Protein AF-M1PSH4-F1 (afdb_monomer)

pLDDT: mean 74.18, std 25.55, range [33.34, 98.75]

Organism: Prunus persica (NCBI:txid3760)

Nearest PDB structures (foldseek):
  7nwc-assembly2_C  TM=9.219E-01  e=4.231E-06  Homo sapiens
  2cog-assembly1_B  TM=9.270E-01  e=4.799E-06  Homo sapiens
  7nwa-assembly1_B  TM=9.235E-01  e=4.506E-06  Homo sapiens
  2abj-assembly2_J  TM=9.255E-01  e=5.444E-06  Homo sapiens
  2abj-assembly2_G  TM=9.254E-01  e=5.798E-06  Homo sapiens

Structure (mmCIF, N/CA/C/O backbone):
data_AF-M1PSH4-F1
#
_entry.id   AF-M1PSH4-F1
#
loop_
_atom_site.group_PDB
_atom_site.id
_atom_site.type_symbol
_atom_site.label_atom_id
_atom_site.label_alt_id
_atom_site.label_comp_id
_atom_site.label_asym_id
_atom_site.label_entity_id
_atom_site.label_seq_id
_atom_site.pdbx_PDB_ins_code
_atom_site.Cartn_x
_atom_site.Cartn_y
_atom_site.Cartn_z
_atom_site.occupancy
_atom_site.B_iso_or_equiv
_atom_site.auth_seq_id
_atom_site.auth_comp_id
_atom_site.auth_asym_id
_atom_site.auth_atom_id
_atom_site.pdbx_PDB_model_num
ATOM 1 N N . MET A 1 1 ? -15.267 12.584 55.921 1.00 45.34 1 MET A N 1
ATOM 2 C CA . MET A 1 1 ? -16.329 12.005 56.770 1.00 45.34 1 MET A CA 1
ATOM 3 C C . MET A 1 1 ? -17.597 12.695 56.300 1.00 45.34 1 MET A C 1
ATOM 5 O O . MET A 1 1 ? -17.635 13.904 56.416 1.00 45.34 1 MET A O 1
ATOM 9 N N . GLU A 1 2 ? -18.524 12.100 55.560 1.00 37.50 2 GLU A N 1
ATOM 10 C CA . GLU A 1 2 ? -19.097 10.754 55.619 1.00 37.50 2 GLU A CA 1
ATOM 11 C C . GLU A 1 2 ? -19.366 10.163 54.221 1.00 37.50 2 GLU A C 1
ATOM 13 O O . GLU A 1 2 ? -19.360 10.858 53.207 1.00 37.50 2 GLU A O 1
ATOM 18 N N . SER A 1 3 ? -19.563 8.846 54.220 1.00 39.50 3 SER A N 1
ATOM 19 C CA . SER A 1 3 ? -19.904 7.961 53.108 1.00 39.50 3 SER A CA 1
ATOM 20 C C . SER A 1 3 ? -21.231 8.281 52.422 1.00 39.50 3 SER A C 1
ATOM 22 O O . SER A 1 3 ? -22.223 8.570 53.083 1.00 39.50 3 SER A O 1
ATOM 24 N N . SER A 1 4 ? -21.300 8.002 51.119 1.00 43.44 4 SER A N 1
ATOM 25 C CA . SER A 1 4 ? -22.442 7.298 50.519 1.00 43.44 4 SER A CA 1
ATOM 26 C C . SER A 1 4 ? -22.020 6.649 49.203 1.00 43.44 4 SER A C 1
ATOM 28 O O . SER A 1 4 ? -21.769 7.316 48.204 1.00 43.44 4 SER A O 1
ATOM 30 N N . ALA A 1 5 ? -21.903 5.324 49.242 1.00 37.50 5 ALA A N 1
ATOM 31 C CA . ALA A 1 5 ? -21.734 4.466 48.083 1.00 37.50 5 ALA A CA 1
ATOM 32 C C . ALA A 1 5 ? -23.111 4.213 47.455 1.00 37.50 5 ALA A C 1
ATOM 34 O O . ALA A 1 5 ? -24.027 3.761 48.141 1.00 37.50 5 ALA A O 1
ATOM 35 N N . VAL A 1 6 ? -23.246 4.476 46.155 1.00 43.88 6 VAL A N 1
ATOM 36 C CA . VAL A 1 6 ? -24.396 4.038 45.358 1.00 43.88 6 VAL A CA 1
ATOM 37 C C . VAL A 1 6 ? -23.930 2.891 44.472 1.00 43.88 6 VAL A C 1
ATOM 39 O O . VAL A 1 6 ? -23.142 3.062 43.546 1.00 43.88 6 VAL A O 1
ATOM 42 N N . LEU A 1 7 ? -24.405 1.701 44.830 1.00 38.97 7 LEU A N 1
ATOM 43 C CA . LEU A 1 7 ? -24.285 0.459 44.085 1.00 38.97 7 LEU A CA 1
ATOM 44 C C . LEU A 1 7 ? -25.291 0.511 42.922 1.00 38.97 7 LEU A C 1
ATOM 46 O O . LEU A 1 7 ? -26.489 0.647 43.162 1.00 38.97 7 LEU A O 1
ATOM 50 N N . GLY A 1 8 ? -24.829 0.404 41.676 1.00 35.31 8 GLY A N 1
ATOM 51 C CA . GLY A 1 8 ? -25.700 0.496 40.503 1.00 35.31 8 GLY A CA 1
ATOM 52 C C . GLY A 1 8 ? -25.209 -0.336 39.323 1.00 35.31 8 GLY A C 1
ATOM 53 O O . GLY A 1 8 ? -24.464 0.157 38.491 1.00 35.31 8 GLY A O 1
ATOM 54 N N . GLY A 1 9 ? -25.653 -1.595 39.282 1.00 33.34 9 GLY A N 1
ATOM 55 C CA . GLY A 1 9 ? -26.046 -2.327 38.070 1.00 33.34 9 GLY A CA 1
ATOM 56 C C . GLY A 1 9 ? -25.059 -2.438 36.905 1.00 33.34 9 GLY A C 1
ATOM 57 O O . GLY A 1 9 ? -25.116 -1.664 35.956 1.00 33.34 9 GLY A O 1
ATOM 58 N N . LEU A 1 10 ? -24.278 -3.519 36.901 1.00 37.38 10 LEU A N 1
ATOM 59 C CA . LEU A 1 10 ? -23.708 -4.110 35.689 1.00 37.38 10 LEU A CA 1
ATOM 60 C C . LEU A 1 10 ? -24.839 -4.600 34.765 1.00 37.38 10 LEU A C 1
ATOM 62 O O . LEU A 1 10 ? -25.627 -5.462 35.152 1.00 37.38 10 LEU A O 1
ATOM 66 N N . GLN A 1 11 ? -24.886 -4.092 33.536 1.00 42.88 11 GLN A N 1
ATOM 67 C CA . GLN A 1 11 ? -25.652 -4.658 32.423 1.00 42.88 11 GLN A CA 1
ATOM 68 C C . GLN A 1 11 ? -24.697 -4.878 31.242 1.00 42.88 11 GLN A C 1
ATOM 70 O O . GLN A 1 11 ? -24.176 -3.899 30.710 1.00 42.88 11 GLN A O 1
ATOM 75 N N . PRO A 1 12 ? -24.478 -6.120 30.785 1.00 46.38 12 PRO A N 1
ATOM 76 C CA . PRO A 1 12 ? -23.964 -6.377 29.449 1.00 46.38 12 PRO A CA 1
ATOM 77 C C . PRO A 1 12 ? -25.112 -6.839 28.540 1.00 46.38 12 PRO A C 1
ATOM 79 O O . PRO A 1 12 ? -25.481 -8.011 28.540 1.00 46.38 12 PRO A O 1
ATOM 82 N N . ASN A 1 13 ? -25.669 -5.922 27.745 1.00 39.31 13 ASN A N 1
ATOM 83 C CA . ASN A 1 13 ? -26.548 -6.272 26.627 1.00 39.31 13 ASN A CA 1
ATOM 84 C C . ASN A 1 13 ? -25.699 -6.466 25.364 1.00 39.31 13 ASN A C 1
ATOM 86 O O . ASN A 1 13 ? -25.372 -5.509 24.666 1.00 39.31 13 ASN A O 1
ATOM 90 N N . PHE A 1 14 ? -25.350 -7.719 25.077 1.00 40.59 14 PHE A N 1
ATOM 91 C CA . PHE A 1 14 ? -24.908 -8.158 23.754 1.00 40.59 14 PHE A CA 1
ATOM 92 C C . PHE A 1 14 ? -26.138 -8.632 22.964 1.00 40.59 14 PHE A C 1
ATOM 94 O O . PHE A 1 14 ? -26.795 -9.575 23.411 1.00 40.59 14 PHE A O 1
ATOM 101 N N . PRO A 1 15 ? -26.474 -8.057 21.796 1.00 48.12 15 PRO A N 1
ATOM 102 C CA . PRO A 1 15 ? -27.466 -8.664 20.922 1.00 48.12 15 PRO A CA 1
ATOM 103 C C . PRO A 1 15 ? -26.830 -9.849 20.183 1.00 48.12 15 PRO A C 1
ATOM 105 O O . PRO A 1 15 ? -26.058 -9.691 19.239 1.00 48.12 15 PRO A O 1
ATOM 108 N N . LEU A 1 16 ? -27.153 -11.057 20.646 1.00 39.66 16 LEU A N 1
ATOM 109 C CA . LEU A 1 16 ? -26.916 -12.307 19.928 1.00 39.66 16 LEU A CA 1
ATOM 110 C C . LEU A 1 16 ? -27.789 -12.343 18.661 1.00 39.66 16 LEU A C 1
ATOM 112 O O . LEU A 1 16 ? -28.986 -12.064 18.709 1.00 39.66 16 LEU A O 1
ATOM 116 N N . CYS A 1 17 ? -27.178 -12.697 17.529 1.00 40.44 17 CYS A N 1
ATOM 117 C CA . CYS A 1 17 ? -27.859 -12.933 16.254 1.00 40.44 17 CYS A CA 1
ATOM 118 C C . CYS A 1 17 ? -28.969 -14.000 16.387 1.00 40.44 17 CYS A C 1
ATOM 120 O O . CYS A 1 17 ? -28.761 -15.001 17.079 1.00 40.44 17 CYS A O 1
ATOM 122 N N . PRO A 1 18 ? -30.120 -13.857 15.703 1.00 43.69 18 PRO A N 1
ATOM 123 C CA . PRO A 1 18 ? -31.180 -14.855 15.757 1.00 43.69 18 PRO A CA 1
ATOM 124 C C . PRO A 1 18 ? -30.814 -16.156 15.021 1.00 43.69 18 PRO A C 1
ATOM 126 O O . PRO A 1 18 ? -30.292 -16.167 13.906 1.00 43.69 18 PRO A O 1
ATOM 129 N N . SER A 1 19 ? -31.135 -17.251 15.709 1.00 37.59 19 SER A N 1
ATOM 130 C CA . SER A 1 19 ? -30.978 -18.661 15.351 1.00 37.59 19 SER A CA 1
ATOM 131 C C . SER A 1 19 ? -31.725 -19.053 14.066 1.00 37.59 19 SER A C 1
ATOM 133 O O . SER A 1 19 ? -32.869 -18.655 13.846 1.00 37.59 19 SER A O 1
ATOM 135 N N . ARG A 1 20 ? -31.075 -19.867 13.223 1.00 43.22 20 ARG A N 1
ATOM 136 C CA . ARG A 1 20 ? -31.604 -20.443 11.976 1.00 43.22 20 ARG A CA 1
ATOM 137 C C . ARG A 1 20 ? -32.232 -21.813 12.289 1.00 43.22 20 ARG A C 1
ATOM 139 O O . ARG A 1 20 ? -31.590 -22.643 12.925 1.00 43.22 20 ARG A O 1
ATOM 146 N N . ASN A 1 21 ? -33.468 -22.039 11.837 1.00 40.78 21 ASN A N 1
ATOM 147 C CA . ASN A 1 21 ? -34.229 -23.286 12.021 1.00 40.78 21 ASN A CA 1
ATOM 148 C C . ASN A 1 21 ? -33.480 -24.554 11.544 1.00 40.78 21 ASN A C 1
ATOM 150 O O . ASN A 1 21 ? -32.766 -24.486 10.539 1.00 40.78 21 ASN A O 1
ATOM 154 N N . PRO A 1 22 ? -33.690 -25.724 12.190 1.00 40.50 22 PRO A N 1
ATOM 155 C CA . PRO A 1 22 ? -33.042 -26.975 11.821 1.00 40.50 22 PRO A CA 1
ATOM 156 C C . PRO A 1 22 ? -33.924 -27.804 10.876 1.00 40.50 22 PRO A C 1
ATOM 158 O O . PRO A 1 22 ? -35.057 -28.151 11.205 1.00 40.50 22 PRO A O 1
ATOM 161 N N . SER A 1 23 ? -33.393 -28.202 9.721 1.00 37.88 23 SER A N 1
ATOM 162 C CA . SER A 1 23 ? -33.982 -29.286 8.930 1.00 37.88 23 SER A CA 1
ATOM 163 C C . SER A 1 23 ? -32.901 -30.101 8.222 1.00 37.88 23 SER A C 1
ATOM 165 O O . SER A 1 23 ? -32.061 -29.550 7.515 1.00 37.88 23 SER A O 1
ATOM 167 N N . SER A 1 24 ? -33.000 -31.423 8.392 1.00 39.41 24 SER A N 1
ATOM 168 C CA . SER A 1 24 ? -32.300 -32.522 7.704 1.00 39.41 24 SER A CA 1
ATOM 169 C C . SER A 1 24 ? -30.818 -32.770 8.036 1.00 39.41 24 SER A C 1
ATOM 171 O O . SER A 1 24 ? -29.902 -32.292 7.377 1.00 39.41 24 SER A O 1
ATOM 173 N N . THR A 1 25 ? -30.597 -33.625 9.036 1.00 46.09 25 THR A N 1
ATOM 174 C CA . THR A 1 25 ? -29.384 -34.433 9.237 1.00 46.09 25 THR A CA 1
ATOM 175 C C . THR A 1 25 ? -29.475 -35.751 8.454 1.00 46.09 25 THR A C 1
ATOM 177 O O . THR A 1 25 ? -30.533 -36.384 8.466 1.00 46.09 25 THR A O 1
ATOM 180 N N . PRO A 1 26 ? -28.374 -36.258 7.869 1.00 42.47 26 PRO A N 1
ATOM 181 C CA . PRO A 1 26 ? -28.189 -37.685 7.660 1.00 42.47 26 PRO A CA 1
ATOM 182 C C . PRO A 1 26 ? -27.301 -38.281 8.767 1.00 42.47 26 PRO A C 1
ATOM 184 O O . PRO A 1 26 ? -26.285 -37.714 9.168 1.00 42.47 26 PRO A O 1
ATOM 187 N N . LEU A 1 27 ? -27.728 -39.439 9.270 1.00 44.19 27 LEU A N 1
ATOM 188 C CA . LEU A 1 27 ? -27.101 -40.229 10.330 1.00 44.19 27 LEU A CA 1
ATOM 189 C C . LEU A 1 27 ? -25.691 -40.705 9.933 1.00 44.19 27 LEU A C 1
ATOM 191 O O . LEU A 1 27 ? -25.535 -41.446 8.962 1.00 44.19 27 LEU A O 1
ATOM 195 N N . LEU A 1 28 ? -24.677 -40.344 10.723 1.00 43.25 28 LEU A N 1
ATOM 196 C CA . LEU A 1 28 ? -23.332 -40.923 10.649 1.00 43.25 28 LEU A CA 1
ATOM 197 C C . LEU A 1 28 ? -23.209 -42.092 11.639 1.00 43.25 28 LEU A C 1
ATOM 199 O O . LEU A 1 28 ? -23.616 -41.994 12.796 1.00 43.25 28 LEU A O 1
ATOM 203 N N . ARG A 1 29 ? -22.667 -43.218 11.158 1.00 46.97 29 ARG A N 1
ATOM 204 C CA . ARG A 1 29 ? -22.450 -44.458 11.923 1.00 46.97 29 ARG A CA 1
ATOM 205 C C . ARG A 1 29 ? -21.387 -44.267 13.019 1.00 46.97 29 ARG A C 1
ATOM 207 O O . ARG A 1 29 ? -20.410 -43.560 12.777 1.00 46.97 29 ARG A O 1
ATOM 214 N N . PRO A 1 30 ? -21.505 -44.943 14.177 1.00 37.47 30 PRO A N 1
ATOM 215 C CA . PRO A 1 30 ? -20.507 -44.852 15.234 1.00 37.47 30 PRO A CA 1
ATOM 216 C C . PRO A 1 30 ? -19.275 -45.703 14.894 1.00 37.47 30 PRO A C 1
ATOM 218 O O . PRO A 1 30 ? -19.374 -46.917 14.717 1.00 37.47 30 PRO A O 1
ATOM 221 N N . PHE A 1 31 ? -18.105 -45.067 14.827 1.00 38.97 31 PHE A N 1
ATOM 222 C CA . PHE A 1 31 ? -16.819 -45.760 14.862 1.00 38.97 31 PHE A CA 1
ATOM 223 C C . PHE A 1 31 ? -16.400 -45.958 16.321 1.00 38.97 31 PHE A C 1
ATOM 225 O O . PHE A 1 31 ? -16.186 -45.002 17.062 1.00 38.97 31 PHE A O 1
ATOM 232 N N . SER A 1 32 ? -16.310 -47.224 16.719 1.00 40.94 32 SER A N 1
ATOM 233 C CA . SER A 1 32 ? -15.741 -47.676 17.985 1.00 40.94 32 SER A CA 1
ATOM 234 C C . SER A 1 32 ? -14.239 -47.885 17.813 1.00 40.94 32 SER A C 1
ATOM 236 O O . SER A 1 32 ? -13.838 -48.734 17.020 1.00 40.94 32 SER A O 1
ATOM 238 N N . THR A 1 33 ? -13.416 -47.184 18.593 1.00 44.75 33 THR A N 1
ATOM 239 C CA . THR A 1 33 ? -12.012 -47.560 18.821 1.00 44.75 33 THR A CA 1
ATOM 240 C C . THR A 1 33 ? -11.642 -47.341 20.283 1.00 44.75 33 THR A C 1
ATOM 242 O O . THR A 1 33 ? -11.748 -46.238 20.815 1.00 44.75 33 THR A O 1
ATOM 245 N N . SER A 1 34 ? -11.225 -48.429 20.920 1.00 44.72 34 SER A N 1
ATOM 246 C CA . SER A 1 34 ? -10.755 -48.545 22.296 1.00 44.72 34 SER A CA 1
ATOM 247 C C . SER A 1 34 ? -9.352 -47.956 22.510 1.00 44.72 34 SER A C 1
ATOM 249 O O . SER A 1 34 ? -8.478 -48.136 21.671 1.00 44.72 34 SER A O 1
ATOM 251 N N . HIS A 1 35 ? -9.180 -47.315 23.673 1.00 43.53 35 HIS A N 1
ATOM 252 C CA . HIS A 1 35 ? -7.979 -47.080 24.499 1.00 43.53 35 HIS A CA 1
ATOM 253 C C . HIS A 1 35 ? -6.563 -47.201 23.896 1.00 43.53 35 HIS A C 1
ATOM 255 O O . HIS A 1 35 ? -6.146 -48.280 23.502 1.00 43.53 35 HIS A O 1
ATOM 261 N N . SER A 1 36 ? -5.739 -46.160 24.092 1.00 39.91 36 SER A N 1
ATOM 262 C CA . SER A 1 36 ? -4.725 -46.118 25.172 1.00 39.91 36 SER A CA 1
ATOM 263 C C . SER A 1 36 ? -3.875 -44.842 25.058 1.00 39.91 36 SER A C 1
ATOM 265 O O . SER A 1 36 ? -3.192 -44.647 24.055 1.00 39.91 36 SER A O 1
ATOM 267 N N . SER A 1 37 ? -3.891 -43.976 26.073 1.00 53.84 37 SER A N 1
ATOM 268 C CA . SER A 1 37 ? -3.021 -42.791 26.132 1.00 53.84 37 SER A CA 1
ATOM 269 C C . SER A 1 37 ? -1.659 -43.169 26.725 1.00 53.84 37 SER A C 1
ATOM 271 O O . SER A 1 37 ? -1.635 -43.693 27.842 1.00 53.84 37 SER A O 1
ATOM 273 N N . PRO A 1 38 ? -0.517 -42.898 26.068 1.00 46.50 38 PRO A N 1
ATOM 274 C CA . PRO A 1 38 ? 0.776 -43.051 26.716 1.00 46.50 38 PRO A CA 1
ATOM 275 C C . PRO A 1 38 ? 1.038 -41.863 27.653 1.00 46.50 38 PRO A C 1
ATOM 277 O O . PRO A 1 38 ? 1.035 -40.703 27.245 1.00 46.50 38 PRO A O 1
ATOM 280 N N . SER A 1 39 ? 1.282 -42.165 28.928 1.00 52.25 39 SER A N 1
ATOM 281 C CA . SER A 1 39 ? 1.824 -41.225 29.914 1.00 52.25 39 SER A CA 1
ATOM 282 C C . SER A 1 39 ? 3.287 -40.927 29.571 1.00 52.25 39 SER A C 1
ATOM 284 O O . SER A 1 39 ? 4.168 -41.746 29.836 1.00 52.25 39 SER A O 1
ATOM 286 N N . LEU A 1 40 ? 3.562 -39.755 28.999 1.00 47.06 40 LEU A N 1
ATOM 287 C CA . LEU A 1 40 ? 4.924 -39.266 28.784 1.00 47.06 40 LEU A CA 1
ATOM 288 C C . LEU A 1 40 ? 5.420 -38.553 30.049 1.00 47.06 40 LEU A C 1
ATOM 290 O O . LEU A 1 40 ? 5.027 -37.427 30.344 1.00 47.06 40 LEU A O 1
ATOM 294 N N . SER A 1 41 ? 6.297 -39.209 30.809 1.00 53.78 41 SER A N 1
ATOM 295 C CA . SER A 1 41 ? 7.017 -38.576 31.917 1.00 53.78 41 SER A CA 1
ATOM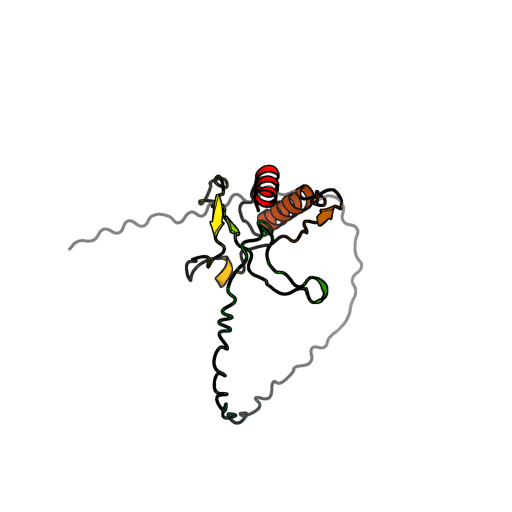 296 C C . SER A 1 41 ? 8.107 -37.648 31.370 1.00 53.78 41 SER A C 1
ATOM 298 O O . SER A 1 41 ? 9.094 -38.106 30.794 1.00 53.78 41 SER A O 1
ATOM 300 N N . VAL A 1 42 ? 7.946 -36.339 31.569 1.00 43.09 42 VAL A N 1
ATOM 301 C CA . VAL A 1 42 ? 8.953 -35.325 31.225 1.00 43.09 42 VAL A CA 1
ATOM 302 C C . VAL A 1 42 ? 10.102 -35.400 32.232 1.00 43.09 42 VAL A C 1
ATOM 304 O O . VAL A 1 42 ? 9.934 -35.096 33.412 1.00 43.09 42 VAL A O 1
ATOM 307 N N . LYS A 1 43 ? 11.288 -35.813 31.775 1.00 50.50 43 LYS A N 1
ATOM 308 C CA . LYS A 1 43 ? 12.527 -35.731 32.559 1.00 50.50 43 LYS A CA 1
ATOM 309 C C . LYS A 1 43 ? 13.135 -34.338 32.385 1.00 50.50 43 LYS A C 1
ATOM 311 O O . LYS A 1 43 ? 13.471 -33.940 31.275 1.00 50.50 43 LYS A O 1
ATOM 316 N N . LEU A 1 44 ? 13.279 -33.612 33.492 1.00 49.44 44 LEU A N 1
ATOM 317 C CA . LEU A 1 44 ? 13.922 -32.301 33.553 1.00 49.44 44 LEU A CA 1
ATOM 318 C C . LEU A 1 44 ? 15.430 -32.454 33.275 1.00 49.44 44 LEU A C 1
ATOM 320 O O . LEU A 1 44 ? 16.175 -32.963 34.115 1.00 49.44 44 LEU A O 1
ATOM 324 N N . GLN A 1 45 ? 15.880 -32.047 32.088 1.00 45.34 45 GLN A N 1
ATOM 325 C CA . GLN A 1 45 ? 17.295 -32.074 31.718 1.00 45.34 45 GLN A CA 1
ATOM 326 C C . GLN A 1 45 ? 18.011 -30.857 32.315 1.00 45.34 45 GLN A C 1
ATOM 328 O O . GLN A 1 45 ? 17.656 -29.707 32.060 1.00 45.34 45 GLN A O 1
ATOM 333 N N . LYS A 1 46 ? 19.007 -31.132 33.162 1.00 49.62 46 LYS A N 1
ATOM 334 C CA . LYS A 1 46 ? 19.848 -30.132 33.822 1.00 49.62 46 LYS A CA 1
ATOM 335 C C . LYS A 1 46 ? 20.713 -29.382 32.798 1.00 49.62 46 LYS A C 1
ATOM 337 O O . LYS A 1 46 ? 21.445 -30.009 32.044 1.00 49.62 46 LYS A O 1
ATOM 342 N N . GLN A 1 47 ? 20.588 -28.054 32.849 1.00 52.00 47 GLN A N 1
ATOM 343 C CA . GLN A 1 47 ? 21.570 -26.988 32.587 1.00 52.00 47 GLN A CA 1
ATOM 344 C C . GLN A 1 47 ? 22.609 -27.204 31.467 1.00 52.00 47 GLN A C 1
ATOM 346 O O . GLN A 1 47 ? 23.560 -27.966 31.607 1.00 52.00 47 GLN A O 1
ATOM 351 N N . LEU A 1 48 ? 22.473 -26.408 30.400 1.00 49.84 48 LEU A N 1
ATOM 352 C CA . LEU A 1 48 ? 23.520 -26.135 29.411 1.00 49.84 48 LEU A CA 1
ATOM 35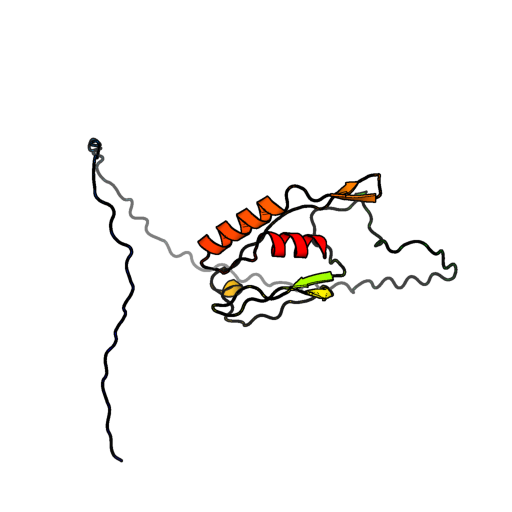3 C C . LEU A 1 48 ? 24.464 -25.026 29.923 1.00 49.84 48 LEU A C 1
ATOM 355 O O . LEU A 1 48 ? 23.991 -24.103 30.593 1.00 49.84 48 LEU A O 1
ATOM 359 N N . PRO A 1 49 ? 25.773 -25.072 29.611 1.00 43.69 49 PRO A N 1
ATOM 360 C CA . PRO A 1 49 ? 26.711 -24.029 30.002 1.00 43.69 49 PRO A CA 1
ATOM 361 C C . PRO A 1 49 ? 26.541 -22.770 29.140 1.00 43.69 49 PRO A C 1
ATOM 363 O O . PRO A 1 49 ? 26.304 -22.836 27.934 1.00 43.69 49 PRO A O 1
ATOM 366 N N . LEU A 1 50 ? 26.682 -21.615 29.790 1.00 45.81 50 LEU A N 1
ATOM 367 C CA . LEU A 1 50 ? 26.654 -20.284 29.194 1.00 45.81 50 LEU A CA 1
ATOM 368 C C . LEU A 1 50 ? 27.835 -20.126 28.221 1.00 45.81 50 LEU A C 1
ATOM 370 O O . LEU A 1 50 ? 28.982 -20.000 28.645 1.00 45.81 50 LEU A O 1
ATOM 374 N N . ALA A 1 51 ? 27.558 -20.131 26.917 1.00 43.09 51 ALA A N 1
ATOM 375 C CA . ALA A 1 51 ? 28.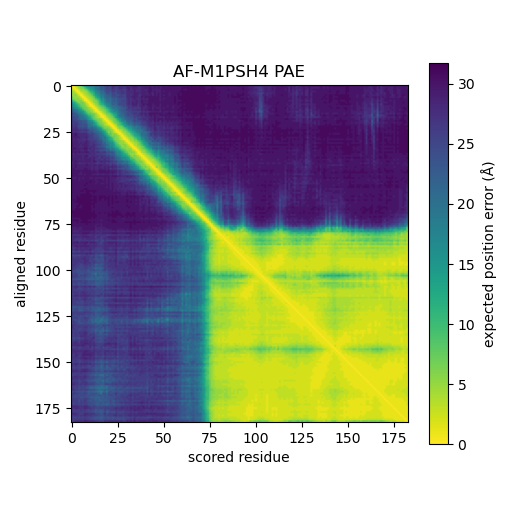538 -19.751 25.908 1.00 43.09 51 ALA A CA 1
ATOM 376 C C . ALA A 1 51 ? 28.788 -18.238 25.997 1.00 43.09 51 ALA A C 1
ATOM 378 O O . ALA A 1 51 ? 27.869 -17.429 25.862 1.00 43.09 51 ALA A O 1
ATOM 379 N N . SER A 1 52 ? 30.037 -17.854 26.247 1.00 41.53 52 SER A N 1
ATOM 380 C CA . SER A 1 52 ? 30.487 -16.467 26.194 1.00 41.53 52 SER A CA 1
ATOM 381 C C . SER A 1 52 ? 30.394 -15.951 24.757 1.00 41.53 52 SER A C 1
ATOM 383 O O . SER A 1 52 ? 31.149 -16.390 23.889 1.00 41.53 52 SER A O 1
ATOM 385 N N . TYR A 1 53 ? 29.488 -15.009 24.507 1.00 39.38 53 TYR A N 1
ATOM 386 C CA . TYR A 1 53 ? 29.459 -14.252 23.262 1.00 39.38 53 TYR A CA 1
ATOM 387 C C . TYR A 1 53 ? 30.696 -13.350 23.199 1.00 39.38 53 TYR A C 1
ATOM 389 O O . TYR A 1 53 ? 30.820 -12.392 23.960 1.00 39.38 53 TYR A O 1
ATOM 397 N N . GLN A 1 54 ? 31.625 -13.659 22.294 1.00 44.66 54 GLN A N 1
ATOM 398 C CA . GLN A 1 54 ? 32.643 -12.701 21.877 1.00 44.66 54 GLN A CA 1
ATOM 399 C C . GLN A 1 54 ? 31.962 -11.645 21.003 1.00 44.66 54 GLN A C 1
ATOM 401 O O . GLN A 1 54 ? 31.391 -11.959 19.960 1.00 44.66 54 GLN A O 1
ATOM 406 N N . ALA A 1 55 ? 31.987 -10.395 21.460 1.00 45.06 55 ALA A N 1
ATOM 407 C CA . ALA A 1 55 ? 31.492 -9.257 20.704 1.00 45.06 55 ALA A CA 1
ATOM 408 C C . ALA A 1 55 ? 32.350 -9.065 19.444 1.00 45.06 55 ALA A C 1
ATOM 410 O O . ALA A 1 55 ? 33.525 -8.708 19.530 1.00 45.06 55 ALA A O 1
ATOM 411 N N . ALA A 1 56 ? 31.763 -9.301 18.271 1.00 46.34 56 ALA A N 1
ATOM 412 C CA . ALA A 1 56 ? 32.346 -8.866 17.012 1.00 46.34 56 ALA A CA 1
ATOM 413 C C . ALA A 1 56 ? 32.296 -7.331 16.953 1.00 46.34 56 ALA A C 1
ATOM 415 O O . ALA A 1 56 ? 31.234 -6.720 17.073 1.00 46.34 56 ALA A O 1
ATOM 416 N N . SER A 1 57 ? 33.463 -6.711 16.806 1.00 51.09 57 SER A N 1
ATOM 417 C CA . SER A 1 57 ? 33.624 -5.270 16.622 1.00 51.09 57 SER A CA 1
ATOM 418 C C . SER A 1 57 ? 32.904 -4.789 15.353 1.00 51.09 57 SER A C 1
ATOM 420 O O . SER A 1 57 ? 33.054 -5.435 14.312 1.00 51.09 57 SER A O 1
ATOM 422 N N . PRO A 1 58 ? 32.193 -3.647 15.376 1.00 49.41 58 PRO A N 1
ATOM 423 C CA . PRO A 1 58 ? 31.608 -3.084 14.168 1.00 49.41 58 PRO A CA 1
ATOM 424 C C . PRO A 1 58 ? 32.723 -2.582 13.244 1.00 49.41 58 PRO A C 1
ATOM 426 O O . PRO A 1 58 ? 33.509 -1.706 13.604 1.00 49.41 58 PRO A O 1
ATOM 429 N N . SER A 1 59 ? 32.793 -3.140 12.037 1.00 50.09 59 SER A N 1
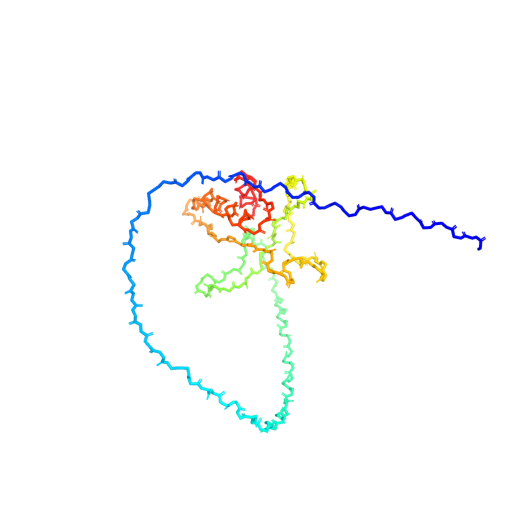ATOM 430 C CA . SER A 1 59 ? 33.592 -2.584 10.946 1.00 50.09 59 SER A CA 1
ATOM 431 C C . SER A 1 59 ? 33.106 -1.163 10.628 1.00 50.09 59 SER A C 1
ATOM 433 O O . SER A 1 59 ? 31.892 -0.945 10.573 1.00 50.09 59 SER A O 1
ATOM 435 N N . PRO A 1 60 ? 34.006 -0.188 10.410 1.00 51.12 60 PRO A N 1
ATOM 436 C CA . PRO A 1 60 ? 33.601 1.187 10.174 1.00 51.12 60 PRO A CA 1
ATOM 437 C C . PRO A 1 60 ? 32.773 1.282 8.890 1.00 51.12 60 PRO A C 1
ATOM 439 O O . PRO A 1 60 ? 33.159 0.777 7.836 1.00 51.12 60 PRO A O 1
ATOM 442 N N . PHE A 1 61 ? 31.630 1.957 9.007 1.00 43.44 61 PHE A N 1
ATOM 443 C CA . PHE A 1 61 ? 30.804 2.440 7.907 1.00 43.44 61 PHE A CA 1
ATOM 444 C C . PHE A 1 61 ? 31.701 3.091 6.842 1.00 43.44 61 PHE A C 1
ATOM 446 O O . PHE A 1 61 ? 32.258 4.172 7.054 1.00 43.44 61 PHE A O 1
ATOM 453 N N . ARG A 1 62 ? 31.856 2.436 5.688 1.00 38.69 62 ARG A N 1
ATOM 454 C CA . ARG A 1 62 ? 32.575 3.001 4.546 1.00 38.69 62 ARG A CA 1
ATOM 455 C C . ARG A 1 62 ? 31.673 4.046 3.891 1.00 38.69 62 ARG A C 1
ATOM 457 O O . ARG A 1 62 ? 30.887 3.728 3.006 1.00 38.69 62 ARG A O 1
ATOM 464 N N . ARG A 1 63 ? 31.766 5.302 4.340 1.00 41.62 63 ARG A N 1
ATOM 465 C CA . ARG A 1 63 ? 31.294 6.442 3.542 1.00 41.62 63 ARG A CA 1
ATOM 466 C C . ARG A 1 63 ? 32.183 6.529 2.307 1.00 41.62 63 ARG A C 1
ATOM 468 O O . ARG A 1 63 ? 33.348 6.902 2.418 1.00 41.62 63 ARG A O 1
ATOM 475 N N . TYR A 1 64 ? 31.643 6.205 1.141 1.00 40.81 64 TYR A N 1
ATOM 476 C CA . TYR A 1 64 ? 32.234 6.670 -0.104 1.00 40.81 64 TYR A CA 1
ATOM 477 C C . TYR A 1 64 ? 31.781 8.111 -0.315 1.00 40.81 64 TYR A C 1
ATOM 479 O O . TYR A 1 64 ? 30.640 8.373 -0.677 1.00 40.81 64 TYR A O 1
ATOM 487 N N . SER A 1 65 ? 32.671 9.059 -0.038 1.00 46.94 65 SER A N 1
ATOM 488 C CA . SER A 1 65 ? 32.592 10.387 -0.634 1.00 46.94 65 SER A CA 1
ATOM 489 C C . SER A 1 65 ? 33.362 10.332 -1.949 1.00 46.94 65 SER A C 1
ATOM 491 O O . SER A 1 65 ? 34.590 10.436 -1.948 1.00 46.94 65 SER A O 1
ATOM 493 N N . THR A 1 66 ? 32.664 10.130 -3.062 1.00 44.50 66 THR A N 1
ATOM 494 C CA . THR A 1 66 ? 33.270 10.298 -4.384 1.00 44.50 66 THR A CA 1
ATOM 495 C C . THR A 1 66 ? 33.102 11.757 -4.781 1.00 44.50 66 THR A C 1
ATOM 497 O O . THR A 1 66 ? 32.003 12.212 -5.077 1.00 44.50 66 THR A O 1
ATOM 500 N N . LEU A 1 67 ? 34.202 12.508 -4.735 1.00 50.75 67 LEU A N 1
ATOM 501 C CA . LEU A 1 67 ? 34.304 13.795 -5.409 1.00 50.75 67 LEU A CA 1
ATOM 502 C C . LEU A 1 67 ? 34.443 13.515 -6.908 1.00 50.75 67 LEU A C 1
ATOM 504 O O . LEU A 1 67 ? 35.465 12.980 -7.335 1.00 50.75 67 LEU A O 1
ATOM 508 N N . SER A 1 68 ? 33.448 13.894 -7.706 1.00 51.56 68 SER A N 1
ATOM 509 C CA . SER A 1 68 ? 33.601 14.019 -9.157 1.00 51.56 68 SER A CA 1
ATOM 510 C C . SER A 1 68 ? 33.109 15.386 -9.609 1.00 51.56 68 SER A C 1
ATOM 512 O O . SER A 1 68 ? 31.947 15.747 -9.436 1.00 51.56 68 SER A O 1
ATOM 514 N N . ASN A 1 69 ? 34.049 16.147 -10.156 1.00 47.53 69 ASN A N 1
ATOM 515 C CA . ASN A 1 69 ? 33.866 17.476 -10.706 1.00 47.53 69 ASN A CA 1
ATOM 516 C C . ASN A 1 69 ? 33.284 17.387 -12.131 1.00 47.53 69 ASN A C 1
ATOM 518 O O . ASN A 1 69 ? 33.732 16.557 -12.918 1.00 47.53 69 ASN A O 1
ATOM 522 N N . THR A 1 70 ? 32.395 18.329 -12.469 1.00 46.69 70 THR A N 1
ATOM 523 C CA . THR A 1 70 ? 31.995 18.767 -13.829 1.00 46.69 70 THR A CA 1
ATOM 524 C C . THR A 1 70 ? 31.405 17.736 -14.801 1.00 46.69 70 THR A C 1
ATOM 526 O O . THR A 1 70 ? 32.131 17.047 -15.503 1.00 46.69 70 THR A O 1
ATOM 529 N N . PHE A 1 71 ? 30.074 17.734 -14.919 1.00 47.78 71 PHE A N 1
ATOM 530 C CA . PHE A 1 71 ? 29.281 18.151 -16.094 1.00 47.78 71 PHE A CA 1
ATOM 531 C C . PHE A 1 71 ? 27.809 17.919 -15.714 1.00 47.78 71 PHE A C 1
ATOM 533 O O . PHE A 1 71 ? 27.402 16.783 -15.484 1.00 47.78 71 PHE A O 1
ATOM 540 N N . VAL A 1 72 ? 27.018 18.985 -15.570 1.00 45.66 72 VAL A N 1
ATOM 541 C CA . VAL A 1 72 ? 25.571 18.853 -15.344 1.00 45.66 72 VAL A CA 1
ATOM 542 C C . VAL A 1 72 ? 24.956 18.471 -16.686 1.00 45.66 72 VAL A C 1
ATOM 544 O O . VAL A 1 72 ? 24.620 19.334 -17.489 1.00 45.66 72 VAL A O 1
ATOM 547 N N . ASN A 1 73 ? 24.884 17.171 -16.958 1.00 46.50 73 ASN A N 1
ATOM 548 C CA . ASN A 1 73 ? 23.965 16.655 -17.961 1.00 46.50 73 ASN A CA 1
ATOM 549 C C . ASN A 1 73 ? 22.562 16.673 -17.345 1.00 46.50 73 ASN A C 1
ATOM 551 O O . ASN A 1 73 ? 22.324 16.040 -16.316 1.00 46.50 73 ASN A O 1
ATOM 555 N N . GLU A 1 74 ? 21.641 17.399 -17.975 1.00 52.03 74 GLU A N 1
ATOM 556 C CA . GLU A 1 74 ? 20.199 17.320 -17.730 1.00 52.03 74 GLU A CA 1
ATOM 557 C C . GLU A 1 74 ? 19.659 15.934 -18.126 1.00 52.03 74 GLU A C 1
ATOM 559 O O . GLU A 1 74 ? 19.021 15.779 -19.155 1.00 52.03 74 GLU A O 1
ATOM 564 N N . THR A 1 75 ? 19.948 14.904 -17.337 1.00 50.97 75 THR A N 1
ATOM 565 C CA . THR A 1 75 ? 19.316 13.574 -17.382 1.00 50.97 75 THR A CA 1
ATOM 566 C C . THR A 1 75 ? 19.762 12.863 -16.106 1.00 50.97 75 THR A C 1
ATOM 568 O O . THR A 1 75 ? 20.901 12.417 -16.018 1.00 50.97 75 THR A O 1
ATOM 571 N N . SER A 1 76 ? 18.970 12.832 -15.038 1.00 51.38 76 SER A N 1
ATOM 572 C CA . SER A 1 76 ? 18.061 11.711 -14.802 1.00 51.38 76 SER A CA 1
ATOM 573 C C . SER A 1 76 ? 17.247 11.990 -13.531 1.00 51.38 76 SER A C 1
ATOM 575 O O . SER A 1 76 ? 17.793 11.938 -12.435 1.00 51.38 76 SER A O 1
ATOM 577 N N . GLU A 1 77 ? 15.939 12.231 -13.658 1.00 62.91 77 GLU A N 1
ATOM 578 C CA . GLU A 1 77 ? 14.974 12.145 -12.539 1.00 62.91 77 GLU A CA 1
ATOM 579 C C . GLU A 1 77 ? 14.792 10.700 -12.023 1.00 62.91 77 GLU A C 1
ATOM 581 O O . GLU A 1 77 ? 13.970 10.438 -11.149 1.00 62.91 77 GLU A O 1
ATOM 586 N N . LEU A 1 78 ? 15.526 9.731 -12.580 1.00 69.25 78 LEU A N 1
ATOM 587 C CA . LEU A 1 78 ? 15.459 8.329 -12.195 1.00 69.25 78 LEU A CA 1
ATOM 588 C C . LEU A 1 78 ? 16.564 8.003 -11.191 1.00 69.25 78 LEU A C 1
ATOM 590 O O . LEU A 1 78 ? 17.716 8.404 -11.366 1.00 69.25 78 LEU A O 1
ATOM 594 N N . ALA A 1 79 ? 16.191 7.237 -10.167 1.00 78.38 79 ALA A N 1
ATOM 595 C CA . ALA A 1 79 ? 17.118 6.693 -9.187 1.00 78.38 79 ALA A CA 1
ATOM 596 C C . ALA A 1 79 ? 18.203 5.837 -9.865 1.00 78.38 79 ALA A C 1
ATOM 598 O O . ALA A 1 79 ? 17.920 5.072 -10.791 1.00 78.38 79 ALA A O 1
ATOM 599 N N . ASP A 1 80 ? 19.433 5.959 -9.370 1.00 86.50 80 ASP A N 1
ATOM 600 C CA . ASP A 1 80 ? 20.582 5.159 -9.796 1.00 86.50 80 ASP A CA 1
ATOM 601 C C . ASP A 1 80 ? 20.452 3.733 -9.228 1.00 86.50 80 ASP A C 1
ATOM 603 O O . ASP A 1 80 ? 20.798 3.470 -8.074 1.00 86.50 80 ASP A O 1
ATOM 607 N N . ILE A 1 81 ? 19.834 2.836 -10.005 1.00 88.69 81 ILE A N 1
ATOM 608 C CA . ILE A 1 81 ? 19.535 1.446 -9.627 1.00 88.69 81 ILE A CA 1
ATOM 609 C C . ILE A 1 81 ? 20.247 0.493 -10.593 1.00 88.69 81 ILE A C 1
ATOM 611 O O . ILE A 1 81 ? 20.040 0.553 -11.806 1.00 88.69 81 ILE A O 1
ATOM 615 N N . GLU A 1 82 ? 21.027 -0.444 -10.050 1.00 92.12 82 GLU A N 1
ATOM 616 C CA . GLU A 1 82 ? 21.608 -1.555 -10.809 1.00 92.12 82 GLU A CA 1
ATOM 617 C C . GLU A 1 82 ? 20.552 -2.659 -11.019 1.00 92.12 82 GLU A C 1
ATOM 619 O O . GLU A 1 82 ? 20.268 -3.463 -10.132 1.00 92.12 82 GLU A O 1
ATOM 624 N N . TRP A 1 83 ? 19.922 -2.682 -12.196 1.00 90.88 83 TRP A N 1
ATOM 625 C CA . TRP A 1 83 ? 18.762 -3.544 -12.467 1.00 90.88 83 TRP A CA 1
ATOM 626 C C . TRP A 1 83 ? 19.064 -5.048 -12.469 1.00 90.88 83 TRP A C 1
ATOM 628 O O . TRP A 1 83 ? 18.206 -5.829 -12.060 1.00 90.88 83 TRP A O 1
ATOM 638 N N . ASP A 1 84 ? 20.261 -5.463 -12.892 1.00 94.25 84 ASP A N 1
ATOM 639 C CA . ASP A 1 84 ? 20.620 -6.885 -13.019 1.00 94.25 84 ASP A CA 1
ATOM 640 C C . ASP A 1 84 ? 20.886 -7.562 -11.664 1.00 94.25 84 ASP A C 1
ATOM 642 O O . ASP A 1 84 ? 20.739 -8.779 -11.534 1.00 94.25 84 ASP A O 1
ATOM 646 N N . SER A 1 85 ? 21.247 -6.784 -10.637 1.00 92.75 85 SER A N 1
ATOM 647 C CA . SER A 1 85 ? 21.474 -7.272 -9.271 1.00 92.75 85 SER A CA 1
ATOM 648 C C . SER A 1 85 ? 20.246 -7.117 -8.364 1.00 92.75 85 SER A C 1
ATOM 650 O O . SER A 1 85 ? 20.257 -7.570 -7.214 1.00 92.75 85 SER A O 1
ATOM 652 N N . LEU A 1 86 ? 19.164 -6.512 -8.873 1.00 93.38 86 LEU A N 1
ATOM 653 C CA . LEU A 1 86 ? 17.964 -6.210 -8.104 1.00 93.38 86 LEU A CA 1
ATOM 654 C C . LEU A 1 86 ? 17.226 -7.493 -7.683 1.00 93.38 86 LEU A C 1
ATOM 656 O O . LEU A 1 86 ? 16.559 -8.160 -8.474 1.00 93.38 86 LEU A O 1
ATOM 660 N N . GLY A 1 87 ? 17.331 -7.824 -6.397 1.00 93.56 87 GLY A N 1
ATOM 661 C CA . GLY A 1 87 ? 16.636 -8.951 -5.777 1.00 93.56 87 GLY A CA 1
ATOM 662 C C . GLY A 1 87 ? 15.310 -8.578 -5.107 1.00 93.56 87 GLY A C 1
ATOM 663 O O . GLY A 1 87 ? 14.794 -7.470 -5.231 1.00 93.56 87 GLY A O 1
ATOM 664 N N . PHE A 1 88 ? 14.767 -9.514 -4.323 1.00 94.81 88 PHE A N 1
ATOM 665 C CA . PHE A 1 88 ? 13.624 -9.267 -3.438 1.00 94.81 88 PHE A CA 1
ATOM 666 C C . PHE A 1 88 ? 14.116 -8.859 -2.044 1.00 94.81 88 PHE A C 1
ATOM 668 O O . PHE A 1 88 ? 14.038 -9.623 -1.082 1.00 94.81 88 PHE A O 1
ATOM 675 N N . ALA A 1 89 ? 14.688 -7.663 -1.958 1.00 93.25 89 ALA A N 1
ATOM 676 C CA . ALA A 1 89 ? 15.123 -7.056 -0.708 1.00 93.25 89 ALA A CA 1
ATOM 677 C C . ALA A 1 89 ? 14.467 -5.686 -0.544 1.00 93.25 89 ALA A C 1
ATOM 679 O O . ALA A 1 89 ? 14.056 -5.054 -1.517 1.00 93.25 89 ALA A O 1
ATOM 680 N N . PHE A 1 90 ? 14.362 -5.230 0.701 1.00 93.00 90 PHE A N 1
ATOM 681 C CA . PHE A 1 90 ? 13.859 -3.895 0.974 1.00 93.00 90 PHE A CA 1
ATOM 682 C C . PHE A 1 90 ? 14.856 -2.845 0.472 1.00 93.00 90 PHE A C 1
ATOM 684 O O . PHE A 1 90 ? 16.014 -2.826 0.891 1.00 93.00 90 PHE A O 1
ATOM 691 N N . LEU A 1 91 ? 14.374 -1.959 -0.394 1.00 92.81 91 LEU A N 1
ATOM 692 C CA . LEU A 1 91 ? 15.050 -0.738 -0.810 1.00 92.81 91 LEU A CA 1
ATOM 693 C C . LEU A 1 91 ? 14.097 0.418 -0.521 1.00 92.81 91 LEU A C 1
ATOM 695 O O . LEU A 1 91 ? 12.939 0.382 -0.936 1.00 92.81 91 LEU A O 1
ATOM 699 N N . ALA A 1 92 ? 14.568 1.410 0.231 1.00 92.12 92 ALA A N 1
ATOM 700 C CA . ALA A 1 92 ? 13.749 2.562 0.579 1.00 92.12 92 ALA A CA 1
ATOM 701 C C . ALA A 1 92 ? 13.451 3.395 -0.676 1.00 92.12 92 ALA A C 1
ATOM 703 O O . ALA A 1 92 ? 14.368 3.778 -1.401 1.00 92.12 92 ALA A O 1
ATOM 704 N N . THR A 1 93 ? 12.172 3.674 -0.911 1.00 94.25 93 THR A N 1
ATOM 705 C CA . THR A 1 93 ? 11.698 4.641 -1.907 1.00 94.25 93 THR A CA 1
ATOM 706 C C . THR A 1 93 ? 11.615 6.033 -1.288 1.00 94.25 93 THR A C 1
ATOM 708 O O . THR A 1 93 ? 11.644 6.178 -0.067 1.00 94.25 93 THR A O 1
ATOM 711 N N . ASP A 1 94 ? 11.482 7.075 -2.108 1.00 95.06 94 ASP A N 1
ATOM 712 C CA . ASP A 1 94 ? 11.449 8.457 -1.609 1.00 95.06 94 ASP A CA 1
ATOM 713 C C . ASP A 1 94 ? 10.214 8.763 -0.752 1.00 95.06 94 ASP A C 1
ATOM 715 O O . ASP A 1 94 ? 10.282 9.544 0.204 1.00 95.06 94 ASP A O 1
ATOM 719 N N . TYR A 1 95 ? 9.084 8.138 -1.090 1.00 96.69 95 TYR A N 1
ATOM 720 C CA . TYR A 1 95 ? 7.780 8.429 -0.511 1.00 96.69 95 TYR A CA 1
ATOM 721 C C . TYR A 1 95 ? 7.032 7.171 -0.061 1.00 96.69 95 TYR A C 1
ATOM 723 O O . TYR A 1 95 ? 7.281 6.062 -0.537 1.00 96.69 95 TYR A O 1
ATOM 731 N N . MET A 1 96 ? 6.085 7.383 0.852 1.00 97.38 96 MET A N 1
ATOM 732 C CA . MET A 1 96 ? 5.059 6.440 1.287 1.00 97.38 96 MET A CA 1
ATOM 733 C C . MET A 1 96 ? 3.711 7.161 1.396 1.00 97.38 96 MET A C 1
ATOM 735 O O . MET A 1 96 ? 3.660 8.359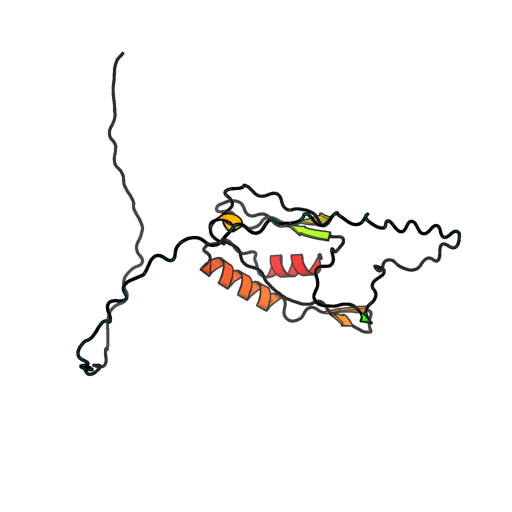 1.675 1.00 97.38 96 MET A O 1
ATOM 739 N N . TYR A 1 97 ? 2.612 6.439 1.205 1.00 97.88 97 TYR A N 1
ATOM 740 C CA . TYR A 1 97 ? 1.265 6.984 1.361 1.00 97.88 97 TYR A CA 1
ATOM 741 C C . TYR A 1 97 ? 0.677 6.603 2.721 1.00 97.88 97 TYR A C 1
ATOM 743 O O . TYR A 1 97 ? 0.738 5.441 3.125 1.00 97.88 97 TYR A O 1
ATOM 751 N N . VAL A 1 98 ? 0.081 7.571 3.422 1.00 97.38 98 VAL A N 1
ATOM 752 C CA . VAL A 1 98 ? -0.482 7.377 4.767 1.00 97.38 98 VAL A CA 1
ATOM 753 C C . VAL A 1 98 ? -1.931 7.846 4.811 1.00 97.38 98 VAL A C 1
ATOM 755 O O . VAL A 1 98 ? -2.265 8.932 4.348 1.00 97.38 98 VAL A O 1
ATOM 758 N N . MET A 1 99 ? -2.792 7.037 5.426 1.00 96.56 99 MET A N 1
ATOM 759 C CA . MET A 1 99 ? -4.206 7.330 5.662 1.00 96.56 99 MET A CA 1
ATOM 760 C C . MET A 1 99 ? -4.555 6.960 7.104 1.00 96.56 99 MET A C 1
ATOM 762 O O . MET A 1 99 ? -4.020 5.983 7.631 1.00 96.56 99 MET A O 1
ATOM 766 N N . LYS A 1 100 ? -5.434 7.726 7.757 1.00 95.81 100 LYS A N 1
ATOM 767 C CA . LYS A 1 100 ? -5.808 7.510 9.163 1.00 95.81 100 LYS A CA 1
ATOM 768 C C . LYS A 1 100 ? -7.302 7.225 9.275 1.00 95.81 100 LYS A C 1
ATOM 770 O O . LYS A 1 100 ? -8.096 7.730 8.492 1.00 95.81 100 LYS A O 1
ATOM 775 N N . CYS A 1 101 ? -7.677 6.422 10.261 1.00 95.94 101 CYS A N 1
ATOM 776 C CA . CYS A 1 101 ? -9.065 6.117 10.586 1.00 95.94 101 CYS A CA 1
ATOM 777 C C . CYS A 1 101 ? -9.242 6.277 12.095 1.00 95.94 101 CYS A C 1
ATOM 779 O O . CYS A 1 101 ? -8.541 5.615 12.864 1.00 95.94 101 CYS A O 1
ATOM 781 N N . ALA A 1 102 ? -10.146 7.159 12.517 1.00 93.19 102 ALA A N 1
ATOM 782 C CA . ALA A 1 102 ? -10.520 7.267 13.921 1.00 93.19 102 ALA A CA 1
ATOM 783 C C . ALA A 1 102 ? -11.547 6.184 14.289 1.00 93.19 102 ALA A C 1
ATOM 785 O O . ALA A 1 102 ? -12.153 5.542 13.426 1.00 93.19 102 ALA A O 1
ATOM 786 N N . GLN A 1 103 ? -11.732 5.957 15.588 1.00 89.81 103 GLN A N 1
ATOM 787 C CA . GLN A 1 103 ? -12.668 4.953 16.078 1.00 89.81 103 GLN A CA 1
ATOM 788 C C . GLN A 1 103 ? -14.106 5.312 15.678 1.00 89.81 103 GLN A C 1
ATOM 790 O O . GLN A 1 103 ? -14.614 6.360 16.059 1.00 89.81 103 GLN A O 1
ATOM 795 N N . GLY A 1 104 ? -14.765 4.411 14.946 1.00 89.50 104 GLY A N 1
ATOM 796 C CA . GLY A 1 104 ? -16.144 4.603 14.484 1.00 89.50 104 GLY A CA 1
ATOM 797 C C . GLY A 1 104 ? -16.291 5.522 13.268 1.00 89.50 104 GLY A C 1
ATOM 798 O O . GLY A 1 104 ? -17.416 5.762 12.838 1.00 89.50 104 GLY A O 1
ATOM 799 N N . GLU A 1 105 ? -15.187 6.010 12.701 1.00 91.88 105 GLU A N 1
ATOM 800 C CA . GLU A 1 105 ? -15.188 6.847 11.502 1.00 91.88 105 GLU A CA 1
ATOM 801 C C . GLU A 1 105 ? -14.722 6.067 10.266 1.00 91.88 105 GLU A C 1
ATOM 803 O O . GLU A 1 105 ? -14.230 4.942 10.355 1.00 91.88 105 GLU A O 1
ATOM 808 N N . ASN A 1 106 ? -14.879 6.685 9.096 1.00 92.38 106 ASN A N 1
ATOM 809 C CA . ASN A 1 106 ? -14.270 6.202 7.864 1.00 92.38 106 ASN A CA 1
ATOM 810 C C . ASN A 1 106 ? -12.816 6.676 7.769 1.00 92.38 106 ASN A C 1
ATOM 812 O O . ASN A 1 106 ? -12.399 7.629 8.429 1.00 92.38 106 ASN A O 1
ATOM 816 N N . PHE A 1 107 ? -12.052 6.044 6.884 1.00 95.94 107 PHE A N 1
ATOM 817 C CA . PHE A 1 107 ? -10.718 6.518 6.556 1.00 95.94 107 PHE A CA 1
ATOM 818 C C . PHE A 1 107 ? -10.745 7.953 6.007 1.00 95.94 107 PHE A C 1
ATOM 820 O O . PHE A 1 107 ? -11.527 8.269 5.104 1.00 95.94 107 PHE A O 1
ATOM 827 N N . SER A 1 108 ? -9.857 8.800 6.530 1.00 94.44 108 SER A N 1
ATOM 828 C CA . SER A 1 108 ? -9.645 10.168 6.061 1.00 94.44 108 SER A CA 1
ATOM 829 C C . SER A 1 108 ? -9.066 10.189 4.646 1.00 94.44 108 SER A C 1
ATOM 831 O O . SER A 1 108 ? -8.602 9.176 4.124 1.00 94.44 108 SER A O 1
ATOM 833 N N . LYS A 1 109 ? -9.006 11.369 4.022 1.00 93.62 109 LYS A N 1
ATOM 834 C CA . LYS A 1 109 ? -8.134 11.547 2.856 1.00 93.62 109 LYS A CA 1
ATOM 835 C C . LYS A 1 109 ? -6.688 11.275 3.287 1.00 93.62 109 LYS A C 1
ATOM 837 O O . LYS A 1 109 ? -6.264 11.781 4.327 1.00 93.62 109 LYS A O 1
ATOM 842 N N . GLY A 1 110 ? -5.972 10.447 2.533 1.00 94.94 110 GLY A N 1
ATOM 843 C CA . GLY A 1 110 ? -4.562 10.179 2.786 1.00 94.94 110 GLY A CA 1
ATOM 844 C C . GLY A 1 110 ? -3.637 11.176 2.091 1.00 94.94 110 GLY A C 1
ATOM 845 O O . GLY A 1 110 ? -4.072 12.017 1.298 1.00 94.94 110 GLY A O 1
ATOM 846 N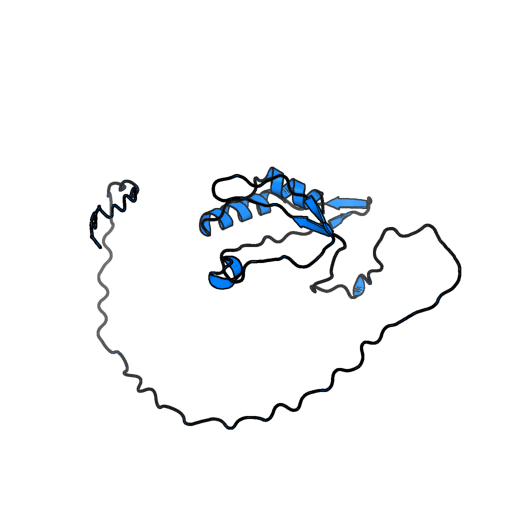 N . GLU A 1 111 ? -2.354 11.070 2.406 1.00 96.38 111 GLU A N 1
ATOM 847 C CA . GLU A 1 111 ? -1.307 11.983 1.957 1.00 96.38 111 GLU A CA 1
ATOM 848 C C . GLU A 1 111 ? -0.016 11.230 1.620 1.00 96.38 111 GLU A C 1
ATOM 850 O O . GLU A 1 111 ? 0.326 10.230 2.256 1.00 96.38 111 GLU A O 1
ATOM 855 N N . LEU A 1 112 ? 0.702 11.733 0.614 1.00 97.38 112 LEU A N 1
ATOM 856 C CA . LEU A 1 112 ? 2.034 11.262 0.258 1.00 97.38 112 LEU A CA 1
ATOM 857 C C . LEU A 1 112 ? 3.058 11.963 1.158 1.00 97.38 112 LEU A C 1
ATOM 859 O O . LEU A 1 112 ? 3.106 13.191 1.219 1.00 97.38 112 LEU A O 1
ATOM 863 N N . GLN A 1 113 ? 3.873 11.186 1.859 1.00 96.56 113 GLN A N 1
ATOM 864 C CA . GLN A 1 113 ? 4.887 11.673 2.794 1.00 96.56 113 GLN A CA 1
ATOM 865 C C . GLN A 1 113 ? 6.236 11.065 2.447 1.00 96.56 113 GLN A C 1
ATOM 867 O O . GLN A 1 113 ? 6.296 10.008 1.823 1.00 96.56 113 GLN A O 1
ATOM 872 N N . ARG A 1 114 ? 7.333 11.711 2.853 1.00 97.12 114 ARG A N 1
ATOM 873 C CA . ARG A 1 114 ? 8.662 11.106 2.700 1.00 97.12 114 ARG A CA 1
ATOM 874 C C . ARG A 1 114 ? 8.718 9.791 3.468 1.00 97.12 114 ARG A C 1
ATOM 876 O O . ARG A 1 114 ? 8.194 9.710 4.580 1.00 97.12 114 ARG A O 1
ATOM 883 N N . PHE A 1 115 ? 9.353 8.785 2.878 1.00 97.06 115 PHE A N 1
ATOM 884 C CA . PHE A 1 115 ? 9.541 7.505 3.544 1.00 97.06 115 PHE A CA 1
ATOM 885 C C . PHE A 1 115 ? 10.265 7.705 4.883 1.00 97.06 115 PHE A C 1
ATOM 887 O O . PHE A 1 115 ? 11.273 8.412 4.964 1.00 97.06 115 PHE A O 1
ATOM 894 N N . GLY A 1 116 ? 9.739 7.094 5.941 1.00 96.75 116 GLY A N 1
ATOM 895 C CA . GLY A 1 116 ? 10.250 7.272 7.292 1.00 96.75 116 GLY A CA 1
ATOM 896 C C . GLY A 1 116 ? 9.588 6.339 8.296 1.00 96.75 116 GLY A C 1
ATOM 897 O O . GLY A 1 116 ? 8.739 5.517 7.955 1.00 96.75 116 GLY A O 1
ATOM 898 N N . ASN A 1 117 ? 10.001 6.466 9.554 1.00 97.06 117 ASN A N 1
ATOM 899 C CA . ASN A 1 117 ? 9.474 5.642 10.636 1.00 97.06 117 ASN A CA 1
ATOM 900 C C . ASN A 1 117 ? 8.006 5.978 10.924 1.00 97.06 117 ASN A C 1
ATOM 902 O O . ASN A 1 117 ? 7.600 7.138 10.878 1.00 97.06 117 ASN A O 1
ATOM 906 N N . ILE A 1 118 ? 7.232 4.956 11.288 1.00 96.06 118 ILE A N 1
ATOM 907 C CA . ILE A 1 118 ? 5.858 5.108 11.769 1.00 96.06 118 ILE A CA 1
ATOM 908 C C . ILE A 1 118 ? 5.886 5.100 13.298 1.00 96.06 118 ILE A C 1
ATOM 910 O O . ILE A 1 118 ? 6.367 4.147 13.911 1.00 96.06 118 ILE A O 1
ATOM 914 N N . GLU A 1 119 ? 5.357 6.153 13.917 1.00 96.75 119 GLU A N 1
ATOM 915 C CA . GLU A 1 119 ? 5.209 6.231 15.371 1.00 96.75 119 GLU A CA 1
ATOM 916 C C . GLU A 1 119 ? 3.973 5.451 15.830 1.00 96.75 119 GLU A C 1
ATOM 918 O O . GLU A 1 119 ? 2.863 5.663 15.338 1.00 96.75 119 GLU A O 1
ATOM 923 N N . LEU A 1 120 ? 4.159 4.545 16.791 1.00 97.19 120 LEU A N 1
ATOM 924 C CA . LEU A 1 120 ? 3.099 3.705 17.342 1.00 97.19 120 LEU A CA 1
ATOM 925 C C . LEU A 1 120 ? 3.156 3.713 18.869 1.00 97.19 120 LEU A C 1
ATOM 927 O O . LEU A 1 120 ? 4.231 3.712 19.466 1.00 97.19 120 LEU A O 1
ATOM 931 N N . SER A 1 121 ? 1.984 3.653 19.506 1.00 97.69 121 SER A N 1
ATOM 932 C CA . SER A 1 121 ? 1.904 3.377 20.942 1.00 97.69 121 SER A CA 1
ATOM 933 C C . SER A 1 121 ? 2.495 1.991 21.241 1.00 97.69 121 SER A C 1
ATOM 935 O O . SER A 1 121 ? 2.169 1.042 20.523 1.00 97.69 121 SER A O 1
ATOM 937 N N . PRO A 1 122 ? 3.252 1.807 22.339 1.00 98.19 122 PRO A N 1
ATOM 938 C CA . PRO A 1 122 ? 3.665 0.478 22.797 1.00 98.19 122 PRO A CA 1
ATOM 939 C C . PRO A 1 122 ? 2.488 -0.488 23.015 1.00 98.19 122 PRO A C 1
ATOM 941 O O . PRO A 1 122 ? 2.644 -1.700 22.904 1.00 98.19 122 PRO A O 1
ATOM 944 N N . SER A 1 123 ? 1.291 0.043 23.287 1.00 97.56 123 SER A N 1
ATOM 945 C CA . SER A 1 123 ? 0.053 -0.729 23.453 1.00 97.56 123 SER A CA 1
ATOM 946 C C . SER A 1 123 ? -0.719 -0.981 22.149 1.00 97.56 123 SER A C 1
ATOM 948 O O . SER A 1 123 ? -1.842 -1.483 22.196 1.00 97.56 123 SER A O 1
ATOM 950 N N . ALA A 1 124 ? -0.165 -0.637 20.980 1.00 97.44 124 ALA A N 1
ATOM 951 C CA . ALA A 1 124 ? -0.860 -0.785 19.703 1.00 97.44 124 ALA A CA 1
ATOM 952 C C . ALA A 1 124 ? -1.253 -2.248 19.422 1.00 97.44 124 ALA A C 1
ATOM 954 O O . ALA A 1 124 ? -0.471 -3.178 19.648 1.00 97.44 124 ALA A O 1
ATOM 955 N N . GLY A 1 125 ? -2.462 -2.445 18.882 1.00 96.62 125 GLY A N 1
ATOM 956 C CA . GLY A 1 125 ? -3.018 -3.773 18.599 1.00 96.62 125 GLY A CA 1
ATOM 957 C C . GLY A 1 125 ? -2.178 -4.590 17.615 1.00 96.62 125 GLY A C 1
ATOM 958 O O . GLY A 1 125 ? -2.037 -5.800 17.787 1.00 96.62 125 GLY A O 1
ATOM 959 N N . VAL A 1 126 ? -1.537 -3.930 16.645 1.00 97.56 126 VAL A N 1
ATOM 960 C CA . VAL A 1 126 ? -0.610 -4.576 15.701 1.00 97.56 126 VAL A CA 1
ATOM 961 C C . VAL A 1 126 ? 0.611 -5.189 16.401 1.00 97.56 126 VAL A C 1
ATOM 963 O O . VAL A 1 126 ? 1.051 -6.263 16.006 1.00 97.56 126 VAL A O 1
ATOM 966 N N . LEU A 1 127 ? 1.118 -4.559 17.471 1.00 98.00 127 LEU A N 1
ATOM 967 C CA . LEU A 1 127 ? 2.311 -5.017 18.196 1.00 98.00 127 LEU A CA 1
ATOM 968 C C . LEU A 1 127 ? 1.999 -6.123 19.211 1.00 98.00 127 LEU A C 1
ATOM 970 O O . LEU A 1 127 ? 2.819 -7.011 19.417 1.00 98.00 127 LEU A O 1
ATOM 974 N N . ASN A 1 128 ? 0.826 -6.071 19.848 1.00 98.19 128 ASN A N 1
ATOM 975 C CA . ASN A 1 128 ? 0.493 -6.956 20.973 1.00 98.19 128 ASN A CA 1
ATOM 976 C C . ASN A 1 128 ? -0.403 -8.136 20.577 1.00 98.19 128 ASN A C 1
ATOM 978 O O . ASN A 1 128 ? -0.333 -9.197 21.190 1.00 98.19 128 ASN A O 1
ATOM 982 N N . TYR A 1 129 ? -1.241 -7.959 19.554 1.00 97.56 129 TYR A N 1
ATOM 983 C CA . TYR A 1 129 ? -2.275 -8.928 19.178 1.00 97.56 129 TYR A CA 1
ATOM 984 C C . TYR A 1 129 ? -2.272 -9.254 17.682 1.00 97.56 129 TYR A C 1
ATOM 986 O O . TYR A 1 129 ? -3.179 -9.929 17.201 1.00 97.56 129 TYR A O 1
ATOM 994 N N . GLY A 1 130 ? -1.277 -8.762 16.933 1.00 96.94 130 GLY A N 1
ATOM 995 C CA . GLY A 1 130 ? -1.178 -8.986 15.491 1.00 96.94 130 GLY A CA 1
ATOM 996 C C . GLY A 1 130 ? -2.372 -8.436 14.710 1.00 96.94 130 GLY A C 1
ATOM 997 O O . GLY A 1 130 ? -2.681 -8.947 13.636 1.00 96.94 130 GLY A O 1
ATOM 998 N N . GLN A 1 131 ? -3.070 -7.424 15.240 1.00 97.44 131 GLN A N 1
ATOM 999 C CA . GLN A 1 131 ? -4.213 -6.809 14.567 1.00 97.44 131 GLN A CA 1
ATOM 1000 C C . GLN A 1 131 ? -3.725 -5.903 13.427 1.00 97.44 131 GLN A C 1
ATOM 1002 O O . GLN A 1 131 ? -3.592 -4.691 13.579 1.00 97.44 131 GLN A O 1
ATOM 1007 N N . GLY A 1 132 ? -3.396 -6.525 12.298 1.00 96.88 132 GLY A N 1
ATOM 1008 C CA . GLY A 1 132 ? -2.908 -5.884 11.086 1.00 96.88 132 GLY A CA 1
ATOM 1009 C C . GLY A 1 132 ? -2.973 -6.845 9.901 1.00 96.88 132 GLY A C 1
ATOM 1010 O O . GLY A 1 132 ? -3.077 -8.059 10.069 1.00 96.88 132 GLY A O 1
ATOM 1011 N N . LEU A 1 133 ? -2.936 -6.295 8.693 1.00 97.75 133 LEU A N 1
ATOM 1012 C CA . LEU A 1 133 ? -2.894 -7.047 7.441 1.00 97.75 133 LEU A CA 1
ATOM 1013 C C . LEU A 1 133 ? -2.092 -6.261 6.406 1.00 97.75 133 LEU A C 1
ATOM 1015 O O . LEU 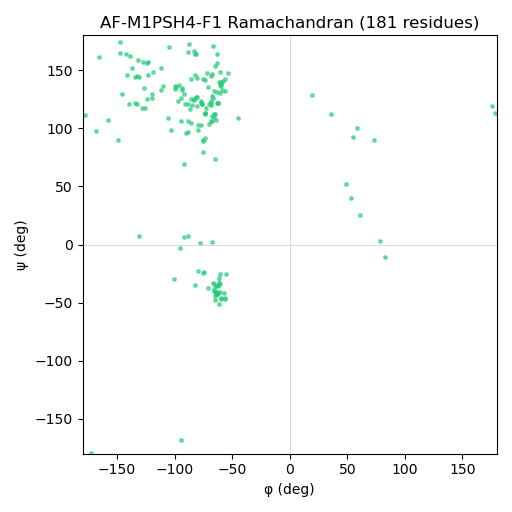A 1 133 ? -1.851 -5.066 6.580 1.00 97.75 133 LEU A O 1
ATOM 1019 N N . PHE A 1 134 ? -1.699 -6.924 5.327 1.00 98.00 134 PHE A N 1
ATOM 1020 C CA . PHE A 1 134 ? -0.993 -6.298 4.217 1.00 98.00 134 PHE A CA 1
ATOM 1021 C C . PHE A 1 134 ? -1.523 -6.818 2.882 1.00 98.00 134 PHE A C 1
ATOM 1023 O O . PHE A 1 134 ? -2.164 -7.867 2.815 1.00 98.00 134 PHE A O 1
ATOM 1030 N N . GLU A 1 135 ? -1.225 -6.079 1.820 1.00 98.31 135 GLU A N 1
ATOM 1031 C CA . GLU A 1 135 ? -1.474 -6.481 0.442 1.00 98.31 135 GLU A CA 1
ATOM 1032 C C . GLU A 1 135 ? -0.175 -6.466 -0.362 1.00 98.31 135 GLU A C 1
ATOM 1034 O O . GLU A 1 135 ? 0.791 -5.793 -0.003 1.00 98.31 135 GLU A O 1
ATOM 1039 N N . GLY A 1 136 ? -0.159 -7.231 -1.452 1.00 97.25 136 GLY A N 1
ATOM 1040 C CA . GLY A 1 136 ? 0.993 -7.349 -2.340 1.00 97.25 136 GLY A CA 1
ATOM 1041 C C . GLY A 1 136 ? 0.578 -7.240 -3.800 1.00 97.25 136 GLY A C 1
ATOM 1042 O O . GLY A 1 136 ? -0.220 -8.040 -4.293 1.00 97.25 136 GLY A O 1
ATOM 1043 N N . MET A 1 137 ? 1.141 -6.261 -4.503 1.00 97.56 137 MET A N 1
ATOM 1044 C CA . MET A 1 137 ? 0.993 -6.096 -5.947 1.00 97.56 137 MET A CA 1
ATOM 1045 C C . MET A 1 137 ? 2.257 -5.485 -6.550 1.00 97.56 137 MET A C 1
ATOM 1047 O O . MET A 1 137 ? 3.191 -5.135 -5.832 1.00 97.56 137 MET A O 1
ATOM 1051 N N . LYS A 1 138 ? 2.299 -5.393 -7.879 1.00 97.31 138 LYS A N 1
ATOM 1052 C CA . LYS A 1 138 ? 3.443 -4.864 -8.622 1.00 97.31 138 LYS A CA 1
ATOM 1053 C C . LYS A 1 138 ? 2.977 -3.825 -9.632 1.00 97.31 138 LYS A C 1
ATOM 1055 O O . LYS A 1 138 ? 1.928 -4.001 -10.256 1.00 97.31 138 LYS A O 1
ATOM 1060 N N . ALA A 1 139 ? 3.798 -2.799 -9.812 1.00 97.62 139 ALA A N 1
ATOM 1061 C CA . ALA A 1 139 ? 3.703 -1.859 -10.914 1.00 97.62 139 ALA A CA 1
ATOM 1062 C C . ALA A 1 139 ? 4.733 -2.237 -11.985 1.00 97.62 139 ALA A C 1
ATOM 1064 O O . ALA A 1 139 ? 5.875 -2.568 -11.665 1.00 97.62 139 ALA A O 1
ATOM 1065 N N . TYR A 1 140 ? 4.329 -2.206 -13.251 1.00 96.62 140 TYR A N 1
ATOM 1066 C CA . TYR A 1 140 ? 5.187 -2.576 -14.375 1.00 96.62 140 TYR A CA 1
ATOM 1067 C C . TYR A 1 140 ? 5.341 -1.398 -15.324 1.00 96.62 140 TYR A C 1
ATOM 1069 O O . TYR A 1 140 ? 4.346 -0.826 -15.766 1.00 96.62 140 TYR A O 1
ATOM 1077 N N . ARG A 1 141 ? 6.580 -1.060 -15.682 1.00 94.50 141 ARG A N 1
ATOM 1078 C CA . ARG A 1 141 ? 6.859 -0.073 -16.727 1.00 94.50 141 ARG A CA 1
ATOM 1079 C C . ARG A 1 141 ? 6.799 -0.747 -18.096 1.00 94.50 141 ARG A C 1
ATOM 1081 O O . ARG A 1 141 ? 7.482 -1.743 -18.330 1.00 94.50 141 ARG A O 1
ATOM 1088 N N . LYS A 1 142 ? 5.974 -0.214 -18.994 1.00 95.88 142 LYS A N 1
ATOM 1089 C CA . LYS A 1 142 ? 5.907 -0.634 -20.399 1.00 95.88 142 LYS A CA 1
ATOM 1090 C C . LYS A 1 142 ? 6.991 0.049 -21.239 1.00 95.88 142 LYS A C 1
ATOM 1092 O O . LYS A 1 142 ? 7.586 1.041 -20.830 1.00 95.88 142 LYS A O 1
ATOM 1097 N N . GLN A 1 143 ? 7.193 -0.461 -22.456 1.00 94.50 143 GLN A N 1
ATOM 1098 C CA . GLN A 1 143 ? 8.106 0.123 -23.449 1.00 94.50 143 GLN A CA 1
ATOM 1099 C C . GLN A 1 143 ? 7.711 1.549 -23.869 1.00 94.50 143 GLN A C 1
ATOM 1101 O O . GLN A 1 143 ? 8.579 2.344 -24.203 1.00 94.50 143 GLN A O 1
ATOM 1106 N N . ASP A 1 144 ? 6.417 1.883 -23.816 1.00 94.50 144 ASP A N 1
ATOM 1107 C CA . ASP A 1 144 ? 5.874 3.223 -24.095 1.00 94.50 144 ASP A CA 1
ATOM 1108 C C . ASP A 1 144 ? 6.066 4.212 -22.924 1.00 94.50 144 ASP A C 1
ATOM 1110 O O . ASP A 1 144 ? 5.604 5.347 -22.997 1.00 94.50 144 ASP A O 1
ATOM 1114 N N . GLY A 1 145 ? 6.710 3.783 -21.832 1.00 91.94 145 GLY A N 1
ATOM 1115 C CA . GLY A 1 145 ? 6.920 4.573 -20.618 1.00 91.94 145 GLY A CA 1
ATOM 1116 C C . GLY A 1 145 ? 5.735 4.574 -19.647 1.00 91.94 145 GLY A C 1
ATOM 1117 O O . GLY A 1 145 ? 5.900 4.978 -18.496 1.00 91.94 145 GLY A O 1
ATOM 1118 N N . ASN A 1 146 ? 4.564 4.072 -20.051 1.00 94.25 146 ASN A N 1
ATOM 1119 C CA . ASN A 1 146 ? 3.391 4.028 -19.183 1.00 94.25 146 ASN A CA 1
ATOM 1120 C C . ASN A 1 146 ? 3.551 2.970 -18.079 1.00 94.25 146 ASN A C 1
ATOM 1122 O O . ASN A 1 146 ? 4.121 1.896 -18.292 1.00 94.25 146 ASN A O 1
ATOM 1126 N N . ILE A 1 147 ? 2.973 3.244 -16.909 1.00 96.50 147 ILE A N 1
ATOM 1127 C CA . ILE A 1 147 ? 2.932 2.304 -15.785 1.00 96.50 147 ILE A CA 1
ATOM 1128 C C . ILE A 1 147 ? 1.632 1.493 -15.826 1.00 96.50 147 ILE A C 1
ATOM 1130 O O . ILE A 1 147 ? 0.547 2.034 -16.033 1.00 96.50 147 ILE A O 1
ATOM 1134 N N . LEU A 1 148 ? 1.744 0.181 -15.634 1.00 97.44 148 LEU A N 1
ATOM 1135 C CA . LEU A 1 148 ? 0.625 -0.749 -15.521 1.00 97.44 148 LEU A CA 1
ATOM 1136 C C . LEU A 1 148 ? 0.496 -1.283 -14.100 1.00 97.44 148 LEU A C 1
ATOM 1138 O O . LEU A 1 148 ? 1.473 -1.741 -13.508 1.00 97.44 148 LEU A O 1
ATOM 1142 N N . LEU A 1 149 ? -0.744 -1.325 -13.623 1.00 98.06 149 LEU A N 1
ATOM 1143 C CA . LEU A 1 149 ? -1.147 -2.030 -12.412 1.00 98.06 149 LEU A CA 1
ATOM 1144 C C . LEU A 1 149 ? -2.024 -3.216 -12.814 1.00 98.06 149 LEU A C 1
ATOM 1146 O O . LEU A 1 149 ? -2.937 -3.071 -13.629 1.00 98.06 149 LEU A O 1
ATOM 1150 N N . PHE A 1 150 ? -1.755 -4.395 -12.258 1.00 98.12 150 PHE A N 1
ATOM 1151 C CA . PHE A 1 150 ? -2.544 -5.587 -12.560 1.00 98.12 150 PHE A CA 1
ATOM 1152 C C . PHE A 1 150 ? -3.655 -5.781 -11.525 1.00 98.12 150 PHE A C 1
ATOM 1154 O O . PHE A 1 150 ? -3.381 -6.205 -10.406 1.00 98.12 150 PHE A O 1
ATOM 1161 N N . ARG A 1 151 ? -4.901 -5.501 -11.934 1.00 98.38 151 ARG A N 1
ATOM 1162 C CA . ARG A 1 151 ? -6.136 -5.712 -11.151 1.00 98.38 151 ARG A CA 1
ATOM 1163 C C . ARG A 1 151 ? -6.072 -5.158 -9.711 1.00 98.38 151 ARG A C 1
ATOM 1165 O O . ARG A 1 151 ? -6.371 -5.900 -8.772 1.00 98.38 151 ARG A O 1
ATOM 1172 N N . PRO A 1 152 ? -5.695 -3.882 -9.504 1.00 98.44 152 PRO A N 1
ATOM 1173 C CA . PRO A 1 152 ? -5.549 -3.333 -8.157 1.00 98.44 152 PRO A CA 1
ATOM 1174 C C . PRO A 1 152 ? -6.851 -3.361 -7.337 1.00 98.44 152 PRO A C 1
ATOM 1176 O O . PRO A 1 152 ? -6.808 -3.462 -6.111 1.00 98.44 152 PRO A O 1
ATOM 1179 N N . GLU A 1 153 ? -8.006 -3.352 -8.001 1.00 98.62 153 GLU A N 1
ATOM 1180 C CA . GLU A 1 153 ? -9.325 -3.460 -7.380 1.00 98.62 153 GLU A CA 1
ATOM 1181 C C . GLU A 1 153 ? -9.515 -4.801 -6.649 1.00 98.62 153 GLU A C 1
ATOM 1183 O O . GLU A 1 153 ? -10.124 -4.846 -5.583 1.00 98.62 153 GLU A O 1
ATOM 1188 N N . GLU A 1 154 ? -8.948 -5.897 -7.163 1.00 98.69 154 GLU A N 1
ATOM 1189 C CA . GLU A 1 154 ? -9.057 -7.226 -6.539 1.00 98.69 154 GLU A CA 1
ATOM 1190 C C . GLU A 1 154 ? -8.238 -7.325 -5.255 1.00 98.69 154 GLU A C 1
ATOM 1192 O O . GLU A 1 154 ? -8.663 -7.942 -4.276 1.00 98.69 154 GLU A O 1
ATOM 1197 N N . ASN A 1 155 ? -7.067 -6.688 -5.236 1.00 98.75 155 ASN A N 1
ATOM 1198 C CA . ASN A 1 155 ? -6.280 -6.538 -4.018 1.00 98.75 155 ASN A CA 1
ATOM 1199 C C . ASN A 1 155 ? -7.039 -5.700 -2.980 1.00 98.75 155 ASN A C 1
ATOM 1201 O O . ASN A 1 155 ? -7.064 -6.071 -1.809 1.00 98.75 155 ASN A O 1
ATOM 1205 N N . ALA A 1 156 ? -7.711 -4.622 -3.398 1.00 98.56 156 ALA A N 1
ATOM 1206 C CA . ALA A 1 156 ? -8.524 -3.801 -2.500 1.00 98.56 156 ALA A CA 1
ATOM 1207 C C . ALA A 1 156 ? -9.703 -4.589 -1.897 1.00 98.56 156 ALA A C 1
ATOM 1209 O O . ALA A 1 156 ? -9.979 -4.500 -0.698 1.00 98.56 156 ALA A O 1
ATOM 1210 N N . LEU A 1 157 ? -10.384 -5.403 -2.712 1.00 98.69 157 LEU A N 1
ATOM 1211 C CA . LEU A 1 157 ? -11.456 -6.285 -2.245 1.00 98.69 157 LEU A CA 1
ATOM 1212 C C . LEU A 1 157 ? -10.932 -7.332 -1.255 1.00 98.69 157 LEU A C 1
ATOM 1214 O O . LEU A 1 157 ? -11.555 -7.559 -0.216 1.00 98.69 157 LEU A O 1
ATOM 1218 N N . ARG A 1 158 ? -9.766 -7.929 -1.524 1.00 98.69 158 ARG A N 1
ATOM 1219 C CA . ARG A 1 158 ? -9.139 -8.881 -0.598 1.00 98.69 158 ARG A CA 1
ATOM 1220 C C . ARG A 1 158 ? -8.708 -8.221 0.713 1.00 98.69 158 ARG A C 1
ATOM 1222 O O . ARG A 1 158 ? -8.959 -8.796 1.772 1.00 98.69 158 ARG A O 1
ATOM 1229 N N . MET A 1 159 ? -8.163 -7.004 0.666 1.00 98.56 159 MET A N 1
ATOM 1230 C CA . MET A 1 159 ? -7.867 -6.203 1.858 1.00 98.56 159 MET A CA 1
ATOM 1231 C C . MET A 1 159 ? -9.119 -5.990 2.713 1.00 98.56 159 MET A C 1
ATOM 1233 O O . MET A 1 159 ? -9.070 -6.193 3.925 1.00 98.56 159 MET A O 1
ATOM 1237 N N . ARG A 1 160 ? -10.247 -5.623 2.094 1.00 98.12 160 ARG A N 1
ATOM 1238 C CA . ARG A 1 160 ? -11.525 -5.434 2.795 1.00 98.12 160 ARG A CA 1
ATOM 1239 C C . ARG A 1 160 ? -11.999 -6.706 3.493 1.00 98.12 160 ARG A C 1
ATOM 1241 O O . ARG A 1 160 ? -12.351 -6.650 4.667 1.00 98.12 160 ARG A O 1
ATOM 1248 N N . LEU A 1 161 ? -11.958 -7.844 2.800 1.00 98.44 161 LEU A N 1
ATOM 1249 C CA . LEU A 1 161 ? -12.320 -9.143 3.383 1.00 98.44 161 LEU A CA 1
ATOM 1250 C C . LEU A 1 161 ? -11.408 -9.509 4.567 1.00 98.44 161 LEU A C 1
ATOM 1252 O O . LEU A 1 161 ? -11.874 -10.002 5.595 1.00 98.44 161 LEU A O 1
ATOM 1256 N N . GLY A 1 162 ? -10.104 -9.243 4.448 1.00 98.38 162 GLY A N 1
ATOM 1257 C CA . GLY A 1 162 ? -9.152 -9.438 5.542 1.00 98.38 162 GLY A CA 1
ATOM 1258 C C . GLY A 1 162 ? -9.424 -8.515 6.732 1.00 98.38 162 GLY A C 1
ATOM 1259 O O . GLY A 1 162 ? -9.360 -8.958 7.878 1.00 98.38 162 GLY A O 1
ATOM 1260 N N . ALA A 1 163 ? -9.770 -7.253 6.476 1.00 97.62 163 ALA A N 1
ATOM 1261 C CA . ALA A 1 163 ? -10.076 -6.276 7.517 1.00 97.62 163 ALA A CA 1
ATOM 1262 C C . ALA A 1 163 ? -11.328 -6.679 8.299 1.00 97.62 163 ALA A C 1
ATOM 1264 O O . ALA A 1 163 ? -11.292 -6.696 9.528 1.00 97.62 163 ALA A O 1
ATOM 1265 N N . GLU A 1 164 ? -12.381 -7.115 7.600 1.00 97.31 164 GLU A N 1
ATOM 1266 C CA . GLU A 1 164 ? -13.588 -7.674 8.217 1.00 97.31 164 GLU A CA 1
ATOM 1267 C C . GLU A 1 164 ? -13.242 -8.867 9.118 1.00 97.31 164 GLU A C 1
ATOM 1269 O O . GLU A 1 164 ? -13.649 -8.913 10.281 1.00 97.31 164 GLU A O 1
ATOM 1274 N N . ARG A 1 165 ? -12.409 -9.797 8.630 1.00 98.00 165 ARG A N 1
ATOM 1275 C CA . ARG A 1 165 ? -11.972 -10.963 9.413 1.00 98.00 165 ARG A CA 1
ATOM 1276 C C . ARG A 1 165 ? -11.193 -10.584 10.677 1.00 98.00 165 ARG A C 1
ATOM 1278 O O . ARG A 1 165 ? -11.283 -11.304 11.672 1.00 98.00 165 ARG A O 1
ATOM 1285 N N . MET A 1 166 ? -10.444 -9.485 10.626 1.00 96.69 166 MET A N 1
ATOM 1286 C CA . MET A 1 166 ? -9.633 -8.950 11.725 1.00 96.69 166 MET A CA 1
ATOM 1287 C C . MET A 1 166 ? -10.378 -7.920 12.591 1.00 96.69 166 MET A C 1
ATOM 1289 O O . MET A 1 166 ? -9.767 -7.305 13.473 1.00 96.69 166 MET A O 1
ATOM 1293 N N . CYS A 1 167 ? -11.679 -7.721 12.351 1.00 95.06 167 CYS A N 1
ATOM 1294 C CA . CYS A 1 167 ? -12.502 -6.710 13.017 1.00 95.06 167 CYS A CA 1
ATOM 1295 C C . CYS A 1 167 ? -11.891 -5.295 12.928 1.00 95.06 167 CYS A C 1
ATOM 1297 O O . CYS A 1 167 ? -11.897 -4.546 13.905 1.00 95.06 167 CYS A O 1
ATOM 1299 N N . MET A 1 168 ? -11.324 -4.947 11.770 1.00 95.75 168 MET A N 1
ATOM 1300 C CA . MET A 1 168 ? -10.731 -3.642 11.470 1.00 95.75 168 MET A CA 1
ATOM 1301 C C . MET A 1 168 ? -11.567 -2.889 10.426 1.00 95.75 168 MET A C 1
ATOM 1303 O O . MET A 1 168 ? -12.188 -3.525 9.571 1.00 95.75 168 MET A O 1
ATOM 1307 N N . PRO A 1 169 ? -11.558 -1.543 10.430 1.00 96.12 169 PRO A N 1
ATOM 1308 C CA . PRO A 1 169 ? -12.069 -0.781 9.298 1.00 96.12 169 PRO A CA 1
ATOM 1309 C C . PRO A 1 169 ? -11.208 -1.037 8.050 1.00 96.12 169 PRO A C 1
ATOM 1311 O O . PRO A 1 169 ? -10.011 -1.312 8.149 1.00 96.12 169 PRO A O 1
ATOM 1314 N N . SER A 1 170 ? -11.798 -0.887 6.864 1.00 96.62 170 SER A N 1
ATOM 1315 C CA . SER A 1 170 ? -11.090 -0.969 5.578 1.00 96.62 170 SER A CA 1
ATOM 1316 C C . SER A 1 170 ? -11.281 0.303 4.752 1.00 96.62 170 SER A C 1
ATOM 1318 O O . SER A 1 170 ? -12.393 0.840 4.765 1.00 96.62 170 SER A O 1
ATOM 1320 N N . PRO A 1 171 ? -10.286 0.741 3.961 1.00 97.06 171 PRO A N 1
ATOM 1321 C CA . PRO A 1 171 ? -10.524 1.750 2.937 1.00 97.06 171 PRO A CA 1
ATOM 1322 C C . PRO A 1 171 ? -11.515 1.236 1.876 1.00 97.06 171 PRO A C 1
ATOM 1324 O O . PRO A 1 171 ? -11.680 0.027 1.662 1.00 97.06 171 PRO A O 1
ATOM 1327 N N . SER A 1 172 ? -12.183 2.164 1.191 1.00 97.31 172 SER A N 1
ATOM 1328 C CA . SER A 1 172 ? -12.953 1.848 -0.023 1.00 97.31 172 SER A CA 1
ATOM 1329 C C . SER A 1 172 ? -12.037 1.328 -1.146 1.00 97.31 172 SER A C 1
ATOM 1331 O O . SER A 1 172 ? -10.812 1.461 -1.069 1.00 97.31 172 SER A O 1
ATOM 1333 N N . VAL A 1 173 ? -12.613 0.703 -2.187 1.00 98.12 173 VAL A N 1
ATOM 1334 C CA . VAL A 1 173 ? -11.799 0.206 -3.321 1.00 98.12 173 VAL A CA 1
ATOM 1335 C C . VAL A 1 173 ? -11.115 1.392 -3.993 1.00 98.12 173 VAL A C 1
ATOM 1337 O O . VAL A 1 173 ? -9.931 1.341 -4.307 1.00 98.12 173 VAL A O 1
ATOM 1340 N N . GLU A 1 174 ? -11.861 2.477 -4.139 1.00 97.94 174 GLU A N 1
ATOM 1341 C CA . GLU A 1 174 ? -11.456 3.725 -4.761 1.00 97.94 174 GLU A CA 1
ATOM 1342 C C . GLU A 1 174 ? -10.291 4.351 -3.992 1.00 97.94 174 GLU A C 1
ATOM 1344 O O . GLU A 1 174 ? -9.240 4.592 -4.579 1.00 97.94 174 GLU A O 1
ATOM 1349 N N . GLN A 1 175 ? -10.417 4.500 -2.668 1.00 97.69 175 GLN A N 1
ATOM 1350 C CA . GLN A 1 175 ? -9.340 5.013 -1.811 1.00 97.69 175 GLN A CA 1
ATOM 1351 C C . GLN A 1 175 ? -8.058 4.182 -1.913 1.00 97.69 175 GLN A C 1
ATOM 1353 O O . GLN A 1 175 ? -6.963 4.742 -1.955 1.00 97.69 175 GLN A O 1
ATOM 1358 N N . PHE A 1 176 ? -8.177 2.853 -1.951 1.00 98.00 176 PHE A N 1
ATOM 1359 C CA . PHE A 1 176 ? -7.018 1.977 -2.098 1.00 98.00 176 PHE A CA 1
ATOM 1360 C C . PHE A 1 176 ? -6.340 2.171 -3.463 1.00 98.00 176 PHE A C 1
ATOM 1362 O O . PHE A 1 176 ? -5.124 2.341 -3.536 1.00 98.00 176 PHE A O 1
ATOM 1369 N N . VAL A 1 177 ? -7.116 2.176 -4.550 1.00 98.00 177 VAL A N 1
ATOM 1370 C CA . VAL A 1 177 ? -6.586 2.332 -5.913 1.00 98.00 177 VAL A CA 1
ATOM 1371 C C . VAL A 1 177 ? -5.977 3.722 -6.119 1.00 98.00 177 VAL A C 1
ATOM 1373 O O . VAL A 1 177 ? -4.939 3.840 -6.769 1.00 98.00 177 VAL A O 1
ATOM 1376 N N . GLU A 1 178 ? -6.582 4.770 -5.562 1.00 97.44 178 GLU A N 1
ATOM 1377 C CA . GLU A 1 178 ? -6.030 6.128 -5.579 1.00 97.44 178 GLU A CA 1
ATOM 1378 C C . GLU A 1 178 ? -4.709 6.218 -4.811 1.00 97.44 178 GLU A C 1
ATOM 1380 O O . GLU A 1 178 ? -3.759 6.809 -5.321 1.00 97.44 178 GLU A O 1
ATOM 1385 N N . ALA A 1 179 ? -4.616 5.586 -3.636 1.00 97.69 179 ALA A N 1
ATOM 1386 C CA . ALA A 1 179 ? -3.380 5.534 -2.860 1.00 97.69 179 ALA A CA 1
ATOM 1387 C C . ALA A 1 179 ? -2.241 4.865 -3.644 1.00 97.69 179 ALA A C 1
ATOM 1389 O O . ALA A 1 179 ? -1.148 5.419 -3.715 1.00 97.69 179 ALA A O 1
ATOM 1390 N N . VAL A 1 180 ? -2.513 3.726 -4.293 1.00 97.44 180 VAL A N 1
ATOM 1391 C CA . VAL A 1 180 ? -1.528 3.010 -5.127 1.00 97.44 180 VAL A CA 1
ATOM 1392 C C . VAL A 1 180 ? -1.092 3.834 -6.341 1.00 97.44 180 VAL A C 1
ATOM 1394 O O . VAL A 1 180 ? 0.056 3.748 -6.752 1.00 97.44 180 VAL A O 1
ATOM 1397 N N . LYS A 1 181 ? -1.992 4.617 -6.945 1.00 96.56 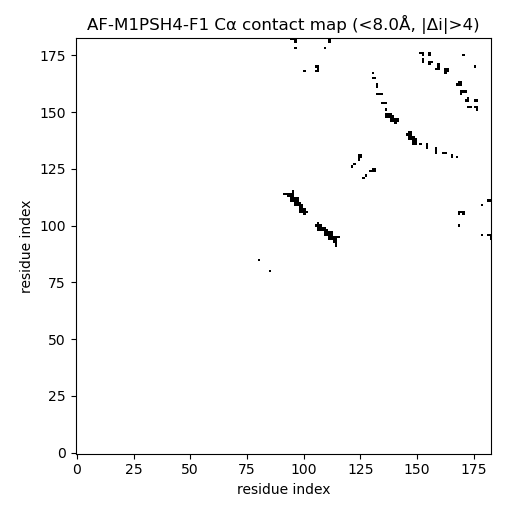181 LYS A N 1
ATOM 1398 C CA . LYS A 1 181 ? -1.656 5.474 -8.098 1.00 96.56 181 LYS A CA 1
ATOM 1399 C C . LYS A 1 181 ? -0.872 6.726 -7.706 1.00 96.56 181 LYS A C 1
ATOM 1401 O O . LYS A 1 181 ? -0.218 7.311 -8.564 1.00 96.56 181 LYS A O 1
ATOM 1406 N N . ALA A 1 182 ? -1.005 7.174 -6.460 1.00 95.25 182 ALA A N 1
ATOM 1407 C CA . ALA A 1 182 ? -0.309 8.349 -5.949 1.00 95.25 182 ALA A CA 1
ATOM 1408 C C . ALA A 1 182 ? 1.152 8.062 -5.559 1.00 95.25 182 ALA A C 1
ATOM 1410 O O . ALA A 1 182 ? 1.938 9.005 -5.488 1.00 95.25 182 ALA A O 1
ATOM 1411 N N . THR A 1 183 ? 1.487 6.798 -5.279 1.00 88.38 183 THR A N 1
ATOM 1412 C CA . THR A 1 183 ? 2.846 6.307 -4.986 1.00 88.38 183 THR A CA 1
ATOM 1413 C C . THR A 1 183 ? 3.562 5.832 -6.237 1.00 88.38 183 THR A C 1
ATOM 1415 O O . THR A 1 183 ? 4.753 6.171 -6.385 1.00 88.38 183 THR A O 1
#

Radius of gyration: 29.43 Å; Cα contacts (8 Å, |Δi|>4): 104; chains: 1; bounding box: 68×67×81 Å

Sequence (183 aa):
MESSAVLGGLQPNFPLCPSRNPSSTPLLRPFSTSHSSPSLSVKLQKQLPLASYQAASPSPFRRYSTLSNTFVNETSELADIEWDSLGFAFLATDYMYVMKCAQGENFSKGELQRFGNIELSPSAGVLNYGQGLFEGMKAYRKQDGNILLFRPEENALRMRLGAERMCMPSPSVEQFVEAVKAT

Secondary structure (DSSP, 8-state):
---------------PPPPPPP--PPPPPPPP-----------------------PPPPP-------------S--SS----GGG--SS----SEEEE--B-TTSPBPPPEEEES-PPP--TT-HHHHS---------EEE-TTS-EEES-HHHHHHHHHHHHHHTT-----HHHHHHHHHH-

Foldseek 3Di:
DDDDDDDDDDDDDDDDDDDDDDDDDDDDDDDDDDDDDDDDDDDDDDDDDDDDDDDDDDDDDDPPPDDDDDDPDPDDPDDPDDVVPDDPDDDADQWAKDWDADVPGAIDQIDIDGDDDDDDDPPDCCNPPVLDDDFDWDWDQDPVRDIDTDPLLVSLVVQCVVCVVSVHHGHDSVSSVVNVVVD

Mean predicted aligned error: 18.09 Å

InterPro domains:
  IPR005786 Branched-chain amino acid aminotransferase II [PTHR42825] (66-183)
  IPR036038 Aminotransferase-like, PLP-dependent enzymes [SSF56752] (73-182)
  IPR043131 Branched-chain-amino-acid aminotransferase-like, N-terminal [G3DSA:3.30.470.10] (61-183)

Solvent-accessible surface area (backbone atoms only — not comparable to full-atom values): 13431 Å² total; per-residue (Å²): 140,83,89,83,86,83,88,79,80,93,78,87,88,74,88,74,80,86,83,80,85,92,80,86,85,82,91,77,82,86,84,85,80,82,86,84,85,82,86,80,81,85,78,86,79,82,79,82,83,86,77,81,80,79,82,78,76,82,75,78,84,80,77,82,80,78,88,79,83,88,77,92,66,98,75,70,100,63,81,96,70,68,72,94,76,65,69,99,67,95,71,90,58,76,58,43,74,49,67,51,62,57,92,95,54,68,63,50,88,59,49,83,39,70,53,74,89,82,90,73,63,92,82,34,50,50,80,76,69,60,58,7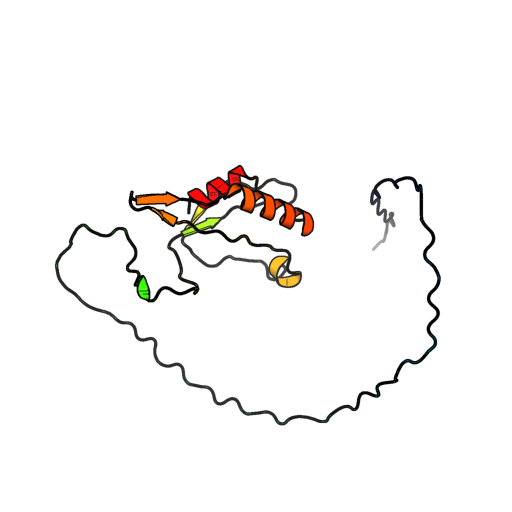0,87,86,85,86,86,65,77,43,77,46,96,88,69,51,76,45,69,76,64,55,59,59,55,30,51,51,48,34,56,50,19,56,76,63,77,41,86,57,65,52,50,64,59,44,48,52,51,64,72,74,105